Protein AF-A0A662FFG7-F1 (afdb_monomer)

Sequence (230 aa):
KEIKTPIPSPFALNIALQGHIDILKIEDKYAFLQRMHQQILAKIAGEEVKQIRIKDFLERAKKERNEFKERLKTEAWSLKVPRFVKIELLRLINGERKEINPKFVERAYERKRDIERDWPEELKKFLFNVLDDIKTSEFSYEKIWQEEETKKEQEKEEQKLQIIEEFNDAARKTKLNPQIRYDIYNLIDGDKQARPETLNWMKELLKGTVPKIWKDNIVKFLQKKIKEIE

Structure (mmCIF, N/CA/C/O backbone):
data_AF-A0A662FFG7-F1
#
_entry.id   AF-A0A662FFG7-F1
#
loop_
_atom_site.group_PDB
_atom_site.id
_atom_site.type_symbol
_atom_site.label_atom_id
_atom_site.label_alt_id
_atom_site.label_comp_id
_atom_site.label_asym_id
_atom_site.label_entity_id
_atom_site.label_seq_id
_atom_site.pdbx_PDB_ins_code
_atom_site.Cartn_x
_atom_site.Cartn_y
_atom_site.Cartn_z
_atom_site.occupancy
_atom_site.B_iso_or_equiv
_atom_site.auth_seq_id
_atom_site.auth_comp_id
_atom_site.auth_asym_id
_atom_site.auth_atom_id
_atom_site.pdbx_PDB_model_num
ATOM 1 N N . LYS A 1 1 ? 48.780 -4.585 2.959 1.00 42.06 1 LYS A N 1
ATOM 2 C CA . LYS A 1 1 ? 49.193 -4.444 1.540 1.00 42.06 1 LYS A CA 1
ATOM 3 C C . LYS A 1 1 ? 47.940 -4.177 0.717 1.00 42.06 1 LYS A C 1
ATOM 5 O O . LYS A 1 1 ? 47.117 -5.074 0.621 1.00 42.06 1 LYS A O 1
ATOM 10 N N . GLU A 1 2 ? 47.765 -2.970 0.183 1.00 45.28 2 GLU A N 1
ATOM 11 C CA . GLU A 1 2 ? 46.704 -2.697 -0.795 1.00 45.28 2 GLU A CA 1
ATOM 12 C C . GLU A 1 2 ? 47.146 -3.187 -2.174 1.00 45.28 2 GLU A C 1
ATOM 14 O O . GLU A 1 2 ? 48.207 -2.799 -2.664 1.00 45.28 2 GLU A O 1
ATOM 19 N N . ILE A 1 3 ? 46.347 -4.053 -2.794 1.00 56.94 3 ILE A N 1
ATOM 20 C CA . ILE A 1 3 ? 46.592 -4.536 -4.154 1.00 56.94 3 ILE A CA 1
ATOM 21 C C . ILE A 1 3 ? 45.772 -3.655 -5.095 1.00 56.94 3 ILE A C 1
ATOM 23 O O . ILE A 1 3 ? 44.558 -3.813 -5.213 1.00 56.94 3 ILE A O 1
ATOM 27 N N . LYS A 1 4 ? 46.431 -2.704 -5.760 1.00 51.88 4 LYS A N 1
ATOM 28 C CA . LYS A 1 4 ? 45.794 -1.868 -6.783 1.00 51.88 4 LYS A CA 1
ATOM 29 C C . LYS A 1 4 ? 45.654 -2.684 -8.061 1.00 51.88 4 LYS A C 1
ATOM 31 O O . LYS A 1 4 ? 46.636 -2.942 -8.751 1.00 51.88 4 LYS A O 1
ATOM 36 N N . THR A 1 5 ? 44.433 -3.114 -8.359 1.00 57.47 5 THR A N 1
ATOM 37 C CA . THR A 1 5 ? 44.116 -3.812 -9.606 1.00 57.47 5 THR A CA 1
ATOM 38 C C . THR A 1 5 ? 43.501 -2.830 -10.608 1.00 57.47 5 THR A C 1
ATOM 40 O O . THR A 1 5 ? 42.663 -2.012 -10.235 1.00 57.47 5 THR A O 1
ATOM 43 N N . PRO A 1 6 ? 43.891 -2.884 -11.894 1.00 57.53 6 PRO A N 1
ATOM 44 C CA . PRO A 1 6 ? 43.344 -2.002 -12.928 1.00 57.53 6 PRO A CA 1
ATOM 45 C C . PRO A 1 6 ? 41.923 -2.392 -13.371 1.00 57.53 6 PRO A C 1
ATOM 47 O O . PRO A 1 6 ? 41.353 -1.722 -14.226 1.00 57.53 6 PRO A O 1
ATOM 50 N N . ILE A 1 7 ? 41.364 -3.488 -12.845 1.00 60.66 7 ILE A N 1
ATOM 51 C CA . ILE A 1 7 ? 40.012 -3.961 -13.161 1.00 60.66 7 ILE A CA 1
ATOM 52 C C . ILE A 1 7 ? 39.242 -4.104 -11.849 1.00 60.66 7 ILE A C 1
ATOM 54 O O . ILE A 1 7 ? 39.752 -4.759 -10.939 1.00 60.66 7 ILE A O 1
ATOM 58 N N . PRO A 1 8 ? 38.040 -3.514 -11.740 1.00 64.12 8 PRO A N 1
ATOM 59 C CA . PRO A 1 8 ? 37.230 -3.632 -10.538 1.00 64.12 8 PRO A CA 1
ATOM 60 C C . PRO A 1 8 ? 36.828 -5.091 -10.306 1.00 64.12 8 PRO A C 1
ATOM 62 O O . PRO A 1 8 ? 36.508 -5.821 -11.246 1.00 64.12 8 PRO A O 1
ATOM 65 N N . SER A 1 9 ? 36.821 -5.516 -9.042 1.00 62.50 9 SER A N 1
ATOM 66 C CA . SER A 1 9 ? 36.290 -6.829 -8.674 1.00 62.50 9 SER A CA 1
ATOM 67 C C . SER A 1 9 ? 34.797 -6.920 -9.027 1.00 62.50 9 SER A C 1
ATOM 69 O O . SER A 1 9 ? 34.120 -5.890 -9.045 1.00 62.50 9 SER A O 1
ATOM 71 N N . PRO A 1 10 ? 34.236 -8.124 -9.256 1.00 59.53 10 PRO A N 1
ATOM 72 C CA . PRO A 1 10 ? 32.800 -8.291 -9.505 1.00 59.53 10 PRO A CA 1
ATOM 73 C C . PRO A 1 10 ? 31.918 -7.638 -8.429 1.00 59.53 10 PRO A C 1
ATOM 75 O O . PRO A 1 10 ? 30.868 -7.076 -8.731 1.00 59.53 10 PRO A O 1
ATOM 78 N N . PHE A 1 11 ? 32.388 -7.642 -7.178 1.00 56.44 11 PHE A N 1
ATOM 79 C CA . PHE A 1 11 ? 31.748 -6.949 -6.064 1.00 56.44 11 PHE A CA 1
ATOM 80 C C . PHE A 1 11 ? 31.819 -5.419 -6.207 1.00 56.44 11 PHE A C 1
ATOM 82 O O . PHE A 1 11 ? 30.785 -4.756 -6.172 1.00 56.44 11 PHE A O 1
ATOM 89 N N . ALA A 1 12 ? 33.007 -4.850 -6.445 1.00 64.81 12 ALA A N 1
ATOM 90 C CA . ALA A 1 12 ? 33.170 -3.408 -6.660 1.00 64.81 12 ALA A CA 1
ATOM 91 C C . ALA A 1 12 ? 32.404 -2.916 -7.902 1.00 64.81 12 ALA A C 1
ATOM 93 O O . ALA A 1 12 ? 31.889 -1.801 -7.915 1.00 64.81 12 ALA A O 1
ATOM 94 N N . LEU A 1 13 ? 32.283 -3.768 -8.924 1.00 63.44 13 LEU A N 1
ATOM 95 C CA . LEU A 1 13 ? 31.492 -3.521 -10.123 1.00 63.44 13 LEU A CA 1
ATOM 96 C C . LEU A 1 13 ? 29.998 -3.459 -9.807 1.00 63.44 13 LEU A C 1
ATOM 98 O O . LEU A 1 13 ? 29.334 -2.535 -10.259 1.00 63.44 13 LEU A O 1
ATOM 102 N N . ASN A 1 14 ? 29.473 -4.401 -9.019 1.00 61.31 14 ASN A N 1
ATOM 103 C CA . ASN A 1 14 ? 28.068 -4.393 -8.618 1.00 61.31 14 ASN A CA 1
ATOM 104 C C . ASN A 1 14 ? 27.713 -3.125 -7.821 1.00 61.31 14 ASN A C 1
ATOM 106 O O . ASN A 1 14 ? 26.669 -2.530 -8.062 1.00 61.31 14 ASN A O 1
ATOM 110 N N . ILE A 1 15 ? 28.616 -2.664 -6.949 1.00 63.22 15 ILE A N 1
ATOM 111 C CA . ILE A 1 15 ? 28.455 -1.423 -6.174 1.00 63.22 15 ILE A CA 1
ATOM 112 C C . ILE A 1 15 ? 28.534 -0.175 -7.072 1.00 63.22 15 ILE A C 1
ATOM 114 O O . ILE A 1 15 ? 27.676 0.703 -6.997 1.00 63.22 15 ILE A O 1
ATOM 118 N N . ALA A 1 16 ? 29.529 -0.096 -7.964 1.00 58.22 16 ALA A N 1
ATOM 119 C CA . ALA A 1 16 ? 29.665 1.020 -8.904 1.00 58.22 16 ALA A CA 1
ATOM 120 C C . ALA A 1 16 ? 28.469 1.105 -9.861 1.00 58.22 16 ALA A C 1
ATOM 122 O O . ALA A 1 16 ? 27.989 2.199 -10.164 1.00 58.22 16 ALA A O 1
ATOM 123 N N . LEU A 1 17 ? 27.970 -0.055 -10.294 1.00 54.19 17 LEU A N 1
ATOM 124 C CA . LEU A 1 17 ? 26.745 -0.168 -11.056 1.00 54.19 17 LEU A CA 1
ATOM 125 C C . LEU A 1 17 ? 25.557 0.293 -10.216 1.00 54.19 17 LEU A C 1
ATOM 127 O O . LEU A 1 17 ? 24.860 1.175 -10.682 1.00 54.19 17 LEU A O 1
ATOM 131 N N . GLN A 1 18 ? 25.351 -0.192 -8.988 1.00 51.91 18 GLN A N 1
ATOM 132 C CA . GLN A 1 18 ? 24.233 0.240 -8.133 1.00 51.91 18 GLN A CA 1
ATOM 133 C C . GLN A 1 18 ? 24.156 1.768 -7.977 1.00 51.91 18 GLN A C 1
ATOM 135 O O . GLN A 1 18 ? 23.063 2.313 -8.049 1.00 51.91 18 GLN A O 1
ATOM 140 N N . GLY A 1 19 ? 25.294 2.467 -7.877 1.00 50.47 19 GLY A N 1
ATOM 141 C CA . GLY A 1 19 ? 25.333 3.937 -7.823 1.00 50.47 19 GLY A CA 1
ATOM 142 C C . GLY A 1 19 ? 25.066 4.666 -9.153 1.00 50.47 19 GLY A C 1
ATOM 143 O O . GLY A 1 19 ? 24.741 5.847 -9.144 1.00 50.47 19 GLY A O 1
ATOM 144 N N . HIS A 1 20 ? 25.195 3.988 -10.297 1.00 49.03 20 HIS A N 1
ATOM 145 C CA . HIS A 1 20 ? 24.932 4.540 -11.638 1.00 49.03 20 HIS A CA 1
ATOM 146 C C . HIS A 1 20 ? 23.668 3.939 -12.302 1.00 49.03 20 HIS A C 1
ATOM 148 O O . HIS A 1 20 ? 23.311 4.331 -13.416 1.00 49.03 20 HIS A O 1
ATOM 154 N N . ILE A 1 21 ? 23.008 2.974 -11.642 1.00 43.50 21 ILE A N 1
ATOM 155 C CA . ILE A 1 21 ? 21.962 2.083 -12.182 1.00 43.50 21 ILE A CA 1
ATOM 156 C C . ILE A 1 21 ? 20.575 2.722 -12.227 1.00 43.50 21 ILE A C 1
ATOM 158 O O . ILE A 1 21 ? 19.768 2.263 -13.030 1.00 43.50 21 ILE A O 1
ATOM 162 N N . ASP A 1 22 ? 20.310 3.815 -11.506 1.00 46.59 22 ASP A N 1
ATOM 163 C CA . ASP A 1 22 ? 19.021 4.539 -11.577 1.00 46.59 22 ASP A CA 1
ATOM 164 C C . ASP A 1 22 ? 18.671 5.046 -12.998 1.00 46.59 22 ASP A C 1
ATOM 166 O O . ASP A 1 22 ? 17.593 5.578 -13.257 1.00 46.59 22 ASP A O 1
ATOM 170 N N . ILE A 1 23 ? 19.598 4.901 -13.950 1.00 47.03 23 ILE A N 1
ATOM 171 C CA . ILE A 1 23 ? 19.566 5.484 -15.291 1.00 47.03 23 ILE A CA 1
ATOM 172 C C . ILE A 1 23 ? 19.501 4.407 -16.404 1.00 47.03 23 ILE A C 1
ATOM 174 O O . ILE A 1 23 ? 19.204 4.769 -17.548 1.00 47.03 23 ILE A O 1
ATOM 178 N N . LEU A 1 24 ? 19.738 3.116 -16.107 1.00 44.47 24 LEU A N 1
ATOM 179 C CA . LEU A 1 24 ? 19.858 2.019 -17.093 1.00 44.47 24 LEU A CA 1
ATOM 180 C C . LEU A 1 24 ? 18.687 1.019 -17.030 1.00 44.47 24 LEU A C 1
ATOM 182 O O . LEU A 1 24 ? 18.168 0.732 -15.955 1.00 44.47 24 LEU A O 1
ATOM 186 N N . LYS A 1 25 ? 18.293 0.444 -18.179 1.00 56.81 25 LYS A N 1
ATOM 187 C CA . LYS A 1 25 ? 17.319 -0.662 -18.218 1.00 56.81 25 LYS A CA 1
ATOM 188 C C . LYS A 1 25 ? 17.937 -1.938 -17.630 1.00 56.81 25 LYS A C 1
ATOM 190 O O . LYS A 1 25 ? 19.142 -2.172 -17.736 1.00 56.81 25 LYS A O 1
ATOM 195 N N . ILE A 1 26 ? 17.097 -2.789 -17.039 1.00 55.19 26 ILE A N 1
ATOM 196 C CA . ILE A 1 26 ? 17.509 -4.060 -16.417 1.00 55.19 26 ILE A CA 1
ATOM 197 C C . ILE A 1 26 ? 18.205 -4.984 -17.436 1.00 55.19 26 ILE A C 1
ATOM 199 O O . ILE A 1 26 ? 19.192 -5.635 -17.106 1.00 55.19 26 ILE A O 1
ATOM 203 N N . GLU A 1 27 ? 17.753 -4.992 -18.688 1.00 48.62 27 GLU A N 1
ATOM 204 C CA . GLU A 1 27 ? 18.327 -5.794 -19.781 1.00 48.62 27 GLU A CA 1
ATOM 205 C C . GLU A 1 27 ? 19.769 -5.368 -20.117 1.00 48.62 27 GLU A C 1
ATOM 207 O O . GLU A 1 27 ? 20.674 -6.204 -20.191 1.00 48.62 27 GLU A O 1
ATOM 212 N N . ASP A 1 28 ? 20.014 -4.057 -20.201 1.00 57.12 28 ASP A N 1
ATOM 213 C CA . ASP A 1 28 ? 21.340 -3.488 -20.474 1.00 57.12 28 ASP A CA 1
ATOM 214 C C . ASP A 1 28 ? 22.328 -3.767 -19.331 1.00 57.12 28 ASP A C 1
ATOM 216 O O . ASP A 1 28 ? 23.527 -3.953 -19.560 1.00 57.12 28 ASP A O 1
ATOM 220 N N . LYS A 1 29 ? 21.824 -3.865 -18.093 1.00 59.44 29 LYS A N 1
ATOM 221 C CA . LYS A 1 29 ? 22.606 -4.250 -16.908 1.00 59.44 29 LYS A CA 1
ATOM 222 C C . LYS A 1 29 ? 23.122 -5.686 -17.020 1.00 59.44 29 LYS A C 1
ATOM 224 O O . LYS A 1 29 ? 24.304 -5.923 -16.764 1.00 59.44 29 LYS A O 1
ATOM 229 N N . TYR A 1 30 ? 22.269 -6.636 -17.402 1.00 61.22 30 TYR A N 1
ATOM 230 C CA . TYR A 1 30 ? 22.682 -8.033 -17.572 1.00 61.22 30 TYR A CA 1
ATOM 231 C C . TYR A 1 30 ? 23.668 -8.191 -18.732 1.00 61.22 30 TYR A C 1
ATOM 233 O O . TYR A 1 30 ? 24.700 -8.843 -18.567 1.00 61.22 30 TYR A O 1
ATOM 241 N N . ALA A 1 31 ? 23.417 -7.523 -19.862 1.00 63.72 31 ALA A N 1
ATOM 242 C CA . ALA A 1 31 ? 24.316 -7.552 -21.014 1.00 63.72 31 ALA A CA 1
ATOM 243 C C . ALA A 1 31 ? 25.699 -6.953 -20.690 1.00 63.72 31 ALA A C 1
ATOM 245 O O . ALA A 1 31 ? 26.729 -7.480 -21.118 1.00 63.72 31 ALA A O 1
ATOM 246 N N . PHE A 1 32 ? 25.745 -5.879 -19.897 1.00 64.25 32 PHE A N 1
ATOM 247 C CA . PHE A 1 32 ? 26.995 -5.272 -19.440 1.00 64.25 32 PHE A CA 1
ATOM 248 C C . PHE A 1 32 ? 27.774 -6.182 -18.485 1.00 64.25 32 PHE A C 1
ATOM 250 O O . PHE A 1 32 ? 28.972 -6.398 -18.678 1.00 64.25 32 PHE A O 1
ATOM 257 N N . LEU A 1 33 ? 27.096 -6.753 -17.484 1.00 66.19 33 LEU A N 1
ATOM 258 C CA . LEU A 1 33 ? 27.700 -7.694 -16.539 1.00 66.19 33 LEU A CA 1
ATOM 259 C C . LEU A 1 33 ? 28.269 -8.920 -17.257 1.00 66.19 33 LEU A C 1
ATOM 261 O O . LEU A 1 33 ? 29.390 -9.327 -16.964 1.00 66.19 33 LEU A O 1
ATOM 265 N N . GLN A 1 34 ? 27.542 -9.464 -18.233 1.00 67.25 34 GLN A N 1
ATOM 266 C CA . GLN A 1 34 ? 27.982 -10.616 -19.014 1.00 67.25 34 GLN A CA 1
ATOM 267 C C . GLN A 1 34 ? 29.228 -10.300 -19.853 1.00 67.25 34 GLN A C 1
ATOM 269 O O . GLN A 1 34 ? 30.190 -11.067 -19.827 1.00 67.25 34 GLN A O 1
ATOM 274 N N . ARG A 1 35 ? 29.263 -9.146 -20.536 1.00 67.69 35 ARG A N 1
ATOM 275 C CA . ARG A 1 35 ? 30.430 -8.710 -21.327 1.00 67.69 35 ARG A CA 1
ATOM 276 C C . ARG A 1 35 ? 31.656 -8.450 -20.450 1.00 67.69 35 ARG A C 1
ATOM 278 O O . ARG A 1 35 ? 32.753 -8.875 -20.794 1.00 67.69 35 ARG A O 1
ATOM 285 N N . MET A 1 36 ? 31.483 -7.806 -19.296 1.00 65.88 36 MET A N 1
ATOM 286 C CA . MET A 1 36 ? 32.577 -7.574 -18.343 1.00 65.88 36 MET A CA 1
ATOM 287 C C . MET A 1 36 ? 33.065 -8.876 -17.696 1.00 65.88 36 MET A C 1
ATOM 289 O O . MET A 1 36 ? 34.265 -9.055 -17.502 1.00 65.88 36 MET A O 1
ATOM 293 N N . HIS A 1 37 ? 32.162 -9.813 -17.402 1.00 68.69 37 HIS A N 1
ATOM 294 C CA . HIS A 1 37 ? 32.523 -11.133 -16.889 1.00 68.69 37 HIS A CA 1
ATOM 295 C C . HIS A 1 37 ? 33.346 -11.929 -17.908 1.00 68.69 37 HIS A C 1
ATOM 297 O O . HIS A 1 37 ? 34.388 -12.478 -17.555 1.00 68.69 37 HIS A O 1
ATOM 303 N N . GLN A 1 38 ? 32.948 -11.909 -19.183 1.00 70.56 38 GLN A N 1
ATOM 304 C CA . GLN A 1 38 ? 33.722 -12.506 -20.275 1.00 70.56 38 GLN A CA 1
ATOM 305 C C . GLN A 1 38 ? 35.130 -11.902 -20.382 1.00 70.56 38 GLN A C 1
ATOM 307 O O . GLN A 1 38 ? 36.092 -12.630 -20.600 1.00 70.56 38 GLN A O 1
ATOM 312 N N . GLN A 1 39 ? 35.280 -10.597 -20.148 1.00 68.62 39 GLN A N 1
ATOM 313 C CA . GLN A 1 39 ? 36.591 -9.943 -20.114 1.00 68.62 39 GLN A CA 1
ATOM 314 C C . GLN A 1 39 ? 37.452 -10.346 -18.914 1.00 68.62 39 GLN A C 1
ATOM 316 O O . GLN A 1 39 ? 38.666 -10.484 -19.047 1.00 68.62 39 GLN A O 1
ATOM 321 N N . ILE A 1 40 ? 36.846 -10.547 -17.743 1.00 66.69 40 ILE A N 1
ATOM 322 C CA . ILE A 1 40 ? 37.561 -11.053 -16.566 1.00 66.69 40 ILE A CA 1
ATOM 323 C C . ILE A 1 40 ? 38.056 -12.478 -16.834 1.00 66.69 40 ILE A C 1
ATOM 325 O O . ILE A 1 40 ? 39.216 -12.768 -16.554 1.00 66.69 40 ILE A O 1
ATOM 329 N N . LEU A 1 41 ? 37.220 -13.334 -17.431 1.00 70.62 41 LEU A N 1
ATOM 330 C CA . LEU A 1 41 ? 37.607 -14.691 -17.825 1.00 70.62 41 LEU A CA 1
ATOM 331 C C . LEU A 1 41 ? 38.731 -14.688 -18.870 1.00 70.62 41 LEU A C 1
ATOM 333 O O . LEU A 1 41 ? 39.725 -15.379 -18.674 1.00 70.62 41 LEU A O 1
ATOM 337 N N . ALA A 1 42 ? 38.630 -13.858 -19.913 1.00 73.38 42 ALA A N 1
ATOM 338 C CA . ALA A 1 42 ? 39.670 -13.715 -20.937 1.00 73.38 42 ALA A CA 1
ATOM 339 C C . ALA A 1 42 ? 41.007 -13.227 -20.348 1.00 73.38 42 ALA A C 1
ATOM 341 O O . ALA A 1 42 ? 42.077 -13.708 -20.715 1.00 73.38 42 ALA A O 1
ATOM 342 N N . LYS A 1 43 ? 40.960 -12.326 -19.359 1.00 65.25 43 LYS A N 1
ATOM 343 C CA . LYS A 1 43 ? 42.162 -11.864 -18.656 1.00 65.25 43 LYS A CA 1
ATOM 344 C C . LYS A 1 43 ? 42.772 -12.933 -17.751 1.00 65.25 43 LYS A C 1
ATOM 346 O O . LYS A 1 43 ? 43.992 -13.014 -17.661 1.00 65.25 43 LYS A O 1
ATOM 351 N N . ILE A 1 44 ? 41.943 -13.731 -17.074 1.00 69.56 44 ILE A N 1
ATOM 352 C CA . ILE A 1 44 ? 42.409 -14.891 -16.296 1.00 69.56 44 ILE A CA 1
ATOM 353 C C . ILE A 1 44 ? 43.045 -15.929 -17.236 1.00 69.56 44 ILE A C 1
ATOM 355 O O . ILE A 1 44 ? 44.036 -16.549 -16.864 1.00 69.56 44 ILE A O 1
ATOM 359 N N . ALA A 1 45 ? 42.527 -16.059 -18.462 1.00 74.50 45 ALA A N 1
ATOM 360 C CA . ALA A 1 45 ? 43.058 -16.926 -19.512 1.00 74.50 45 ALA A CA 1
ATOM 361 C C . ALA A 1 45 ? 44.331 -16.389 -20.207 1.00 74.50 45 ALA A C 1
ATOM 363 O O . ALA A 1 45 ? 44.940 -17.115 -20.986 1.00 74.50 45 ALA A O 1
ATOM 364 N N . GLY A 1 46 ? 44.767 -15.156 -19.910 1.00 65.75 46 GLY A N 1
ATOM 365 C CA . GLY A 1 46 ? 46.006 -14.573 -20.441 1.00 65.75 46 GLY A CA 1
ATOM 366 C C . GLY A 1 46 ? 45.882 -13.881 -21.804 1.00 65.75 46 GLY A C 1
ATOM 367 O O . GLY A 1 46 ? 46.903 -13.562 -22.409 1.00 65.75 46 GLY A O 1
ATOM 368 N N . GLU A 1 47 ? 44.666 -13.621 -22.288 1.00 70.06 47 GLU A N 1
ATOM 369 C CA . GLU A 1 47 ? 44.428 -12.928 -23.560 1.00 70.06 47 GLU A CA 1
ATOM 370 C C . GLU A 1 47 ? 44.518 -11.394 -23.413 1.00 70.06 47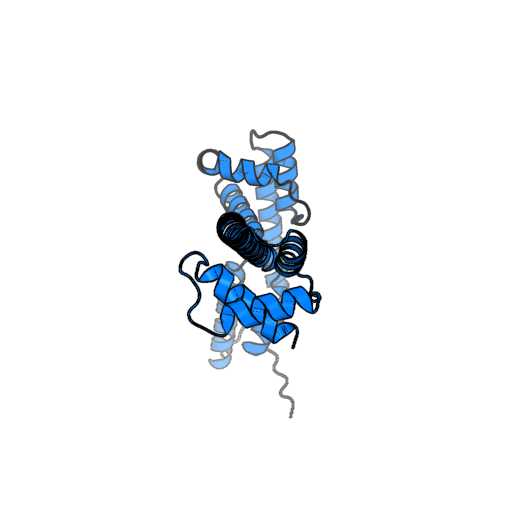 GLU A C 1
ATOM 372 O O . GLU A 1 47 ? 44.177 -10.823 -22.369 1.00 70.06 47 GLU A O 1
ATOM 377 N N . GLU A 1 48 ? 44.951 -10.690 -24.470 1.00 53.06 48 GLU A N 1
ATOM 378 C CA . GLU A 1 48 ? 44.969 -9.221 -24.497 1.00 53.06 48 GLU A CA 1
ATOM 379 C C . GLU A 1 48 ? 43.546 -8.651 -24.570 1.00 53.06 48 GLU A C 1
ATOM 381 O O . GLU A 1 48 ? 42.933 -8.490 -25.627 1.00 53.06 48 GLU A O 1
ATOM 386 N N . VAL A 1 49 ? 43.008 -8.306 -23.405 1.00 57.44 49 VAL A N 1
ATOM 387 C CA . VAL A 1 49 ? 41.683 -7.702 -23.297 1.00 57.44 49 VAL A CA 1
ATOM 388 C C . VAL A 1 49 ? 41.754 -6.212 -23.636 1.00 57.44 49 VAL A C 1
ATOM 390 O O . VAL A 1 49 ? 42.327 -5.415 -22.889 1.00 57.44 49 VAL A O 1
ATOM 393 N N . LYS A 1 50 ? 41.093 -5.798 -24.726 1.00 59.12 50 LYS A N 1
ATOM 394 C CA . LYS A 1 50 ? 40.805 -4.378 -24.982 1.00 59.12 50 LYS A CA 1
ATOM 395 C C . LYS A 1 50 ? 39.958 -3.833 -23.829 1.00 59.12 50 LYS A C 1
ATOM 397 O O . LYS A 1 50 ? 38.807 -4.239 -23.663 1.00 59.12 50 LYS A O 1
ATOM 402 N N . GLN A 1 51 ? 40.521 -2.915 -23.038 1.00 56.00 51 GLN A N 1
ATOM 403 C CA . GLN A 1 51 ? 39.788 -2.226 -21.973 1.00 56.00 51 GLN A CA 1
ATOM 404 C C . GLN A 1 51 ? 38.557 -1.539 -22.568 1.00 56.00 51 GLN A C 1
ATOM 406 O O . GLN A 1 51 ? 38.682 -0.542 -23.281 1.00 56.00 51 GLN A O 1
ATOM 411 N N . ILE A 1 52 ? 37.362 -2.045 -22.258 1.00 57.91 52 ILE A N 1
ATOM 412 C CA . ILE A 1 52 ? 36.144 -1.281 -22.507 1.00 57.91 52 ILE A CA 1
ATOM 413 C C . ILE A 1 52 ? 36.155 -0.142 -21.497 1.00 57.91 52 ILE A C 1
ATOM 415 O O . ILE A 1 52 ? 36.050 -0.354 -20.287 1.00 57.91 52 ILE A O 1
ATOM 419 N N . ARG A 1 53 ? 36.308 1.089 -21.986 1.00 59.19 53 ARG A N 1
ATOM 420 C CA . ARG A 1 53 ? 36.127 2.262 -21.141 1.00 59.19 53 ARG A CA 1
ATOM 421 C C . ARG A 1 53 ? 34.653 2.311 -20.769 1.00 59.19 53 ARG A C 1
ATOM 423 O O . ARG A 1 53 ? 33.790 2.431 -21.633 1.00 59.19 53 ARG A O 1
ATOM 430 N N . ILE A 1 54 ? 34.373 2.251 -19.470 1.00 56.94 54 ILE A N 1
ATOM 431 C CA . ILE A 1 54 ? 33.020 2.377 -18.906 1.00 56.94 54 ILE A CA 1
ATOM 432 C C . ILE A 1 54 ? 32.310 3.622 -19.475 1.00 56.94 54 ILE A C 1
ATOM 434 O O . ILE A 1 54 ? 31.112 3.588 -19.734 1.00 56.94 54 ILE A O 1
ATOM 438 N N . LYS A 1 55 ? 33.068 4.692 -19.758 1.00 58.50 55 LYS A N 1
ATOM 439 C CA . LYS A 1 55 ? 32.580 5.916 -20.410 1.00 58.50 55 LYS A CA 1
ATOM 440 C C . LYS A 1 55 ? 31.949 5.666 -21.784 1.00 58.50 55 LYS A C 1
ATOM 442 O O . LYS A 1 55 ? 30.828 6.108 -22.000 1.00 58.50 55 LYS A O 1
ATOM 447 N N . ASP A 1 56 ? 32.603 4.911 -22.662 1.00 64.81 56 ASP A N 1
ATOM 448 C CA . ASP A 1 56 ? 32.134 4.686 -24.037 1.00 64.81 56 ASP A CA 1
ATOM 449 C C . ASP A 1 56 ? 30.845 3.845 -24.057 1.00 64.81 56 ASP A C 1
ATOM 451 O O . ASP A 1 56 ? 29.957 4.054 -24.884 1.00 64.81 56 ASP A O 1
ATOM 455 N N . PHE A 1 57 ? 30.708 2.907 -23.112 1.00 60.41 57 PHE A N 1
ATOM 456 C CA . PHE A 1 57 ? 29.478 2.131 -22.931 1.00 60.41 57 PHE A CA 1
ATOM 457 C C . PHE A 1 57 ? 28.331 3.006 -22.411 1.00 60.41 57 PHE A C 1
ATOM 459 O O . PHE A 1 57 ? 27.220 2.947 -22.936 1.00 60.41 57 PHE A O 1
ATOM 466 N N . LEU A 1 58 ? 28.608 3.860 -21.421 1.00 58.75 58 LEU A N 1
ATOM 467 C CA . LEU A 1 58 ? 27.625 4.802 -20.889 1.00 58.75 58 LEU A CA 1
ATOM 468 C C . LEU A 1 58 ? 27.187 5.830 -21.938 1.00 58.75 58 LEU A C 1
ATOM 470 O O . LEU A 1 58 ? 26.021 6.212 -21.952 1.00 58.75 58 LEU A O 1
ATOM 474 N N . GLU A 1 59 ? 28.082 6.274 -22.818 1.00 66.25 59 GLU A N 1
ATOM 475 C CA . GLU A 1 59 ? 27.743 7.177 -23.921 1.00 66.25 59 GLU A CA 1
ATOM 476 C C . GLU A 1 59 ? 26.843 6.508 -24.961 1.00 66.25 59 GLU A C 1
ATOM 478 O O . GLU A 1 59 ? 25.845 7.105 -25.365 1.00 66.25 59 GLU A O 1
ATOM 483 N N . ARG A 1 60 ? 27.128 5.255 -25.337 1.00 64.00 60 ARG A N 1
ATOM 484 C CA . ARG A 1 60 ? 26.256 4.479 -26.234 1.00 64.00 60 ARG A CA 1
ATOM 485 C C . ARG A 1 60 ? 24.878 4.246 -25.620 1.00 64.00 60 ARG A C 1
ATOM 487 O O . ARG A 1 60 ? 23.885 4.588 -26.249 1.00 64.00 60 ARG A O 1
ATOM 494 N N . ALA A 1 61 ? 24.818 3.799 -24.366 1.00 59.88 61 ALA A N 1
ATOM 495 C CA . ALA A 1 61 ? 23.556 3.586 -23.656 1.00 59.88 61 ALA A CA 1
ATOM 496 C C . ALA A 1 61 ? 22.752 4.891 -23.484 1.00 59.88 61 ALA A C 1
ATOM 498 O O . ALA A 1 61 ? 21.531 4.909 -23.639 1.00 59.88 61 ALA A O 1
ATOM 499 N N . LYS A 1 62 ? 23.423 6.022 -23.214 1.00 62.66 62 LYS A N 1
ATOM 500 C CA . LYS A 1 62 ? 22.782 7.348 -23.179 1.00 62.66 62 LYS A CA 1
ATOM 501 C C . LYS A 1 62 ? 22.226 7.747 -24.545 1.00 62.66 62 LYS A C 1
ATOM 503 O O . LYS A 1 62 ? 21.114 8.268 -24.605 1.00 62.66 62 LYS A O 1
ATOM 508 N N . LYS A 1 63 ? 22.978 7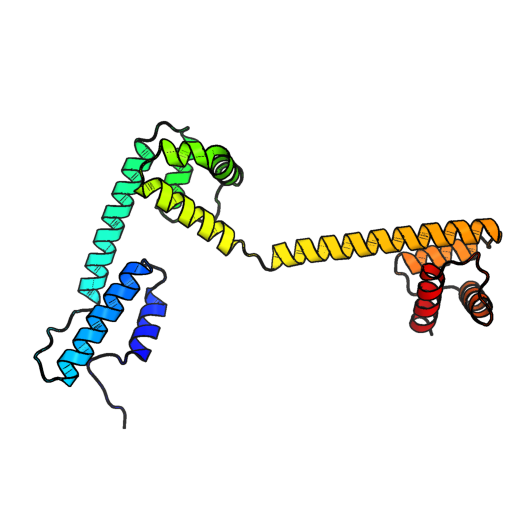.514 -25.624 1.00 68.88 63 LYS A N 1
ATOM 509 C CA . LYS A 1 63 ? 22.560 7.834 -26.993 1.00 68.88 63 LYS A CA 1
ATOM 510 C C . LYS A 1 63 ? 21.351 6.997 -27.412 1.00 68.88 63 LYS A C 1
ATOM 512 O O . LYS A 1 63 ? 20.343 7.569 -27.809 1.00 68.88 63 LYS A O 1
ATOM 517 N N . GLU A 1 64 ? 21.409 5.684 -27.214 1.00 63.34 64 GLU A N 1
ATOM 518 C CA . GLU A 1 64 ? 20.310 4.753 -27.501 1.00 63.34 64 GLU A CA 1
ATOM 519 C C . GLU A 1 64 ? 19.054 5.089 -26.683 1.00 63.34 64 GLU A C 1
ATOM 521 O O . GLU A 1 64 ? 17.940 5.078 -27.207 1.00 63.34 64 GLU A O 1
ATOM 526 N N . ARG A 1 65 ? 19.212 5.484 -25.411 1.00 62.22 65 ARG A N 1
ATOM 527 C CA . ARG A 1 65 ? 18.097 5.960 -24.578 1.00 62.22 65 ARG A CA 1
ATOM 528 C C . ARG A 1 65 ? 17.504 7.271 -25.089 1.00 62.22 65 ARG A C 1
ATOM 530 O O . ARG A 1 65 ? 16.286 7.426 -25.050 1.00 62.22 65 ARG A O 1
ATOM 537 N N . ASN A 1 66 ? 18.332 8.220 -25.522 1.00 65.56 66 ASN A N 1
ATOM 538 C CA . ASN A 1 66 ? 17.851 9.481 -26.082 1.00 65.56 66 ASN A CA 1
ATOM 539 C C . ASN A 1 66 ? 17.095 9.237 -27.392 1.00 65.56 66 ASN A C 1
ATOM 541 O O . ASN A 1 66 ? 15.984 9.728 -27.539 1.00 65.56 66 ASN A O 1
ATOM 545 N N . GLU A 1 67 ? 17.631 8.406 -28.285 1.00 72.38 67 GLU A N 1
ATOM 546 C CA . GLU A 1 67 ? 16.955 7.998 -29.521 1.00 72.38 67 GLU A CA 1
ATOM 547 C C . GLU A 1 67 ? 15.621 7.295 -29.229 1.00 72.38 67 GLU A C 1
ATOM 549 O O . GLU A 1 67 ? 14.605 7.616 -29.841 1.00 72.38 67 GLU A O 1
ATOM 554 N N . PHE A 1 68 ? 15.586 6.398 -28.239 1.00 68.62 68 PHE A N 1
ATOM 555 C CA . PHE A 1 68 ? 14.357 5.739 -27.792 1.00 68.62 68 PHE A CA 1
ATOM 556 C C . PHE A 1 68 ? 13.332 6.731 -27.221 1.00 68.62 68 PHE A C 1
ATOM 558 O O . PHE A 1 68 ? 12.150 6.653 -27.548 1.00 68.62 68 PHE A O 1
ATOM 565 N N . LYS A 1 69 ? 13.769 7.704 -26.411 1.00 68.44 69 LYS A N 1
ATOM 566 C CA . LYS A 1 69 ? 12.892 8.771 -25.907 1.00 68.44 69 LYS A CA 1
ATOM 567 C C . LYS A 1 69 ? 12.308 9.611 -27.040 1.00 68.44 69 LYS A C 1
ATOM 569 O O . LYS A 1 69 ? 11.121 9.916 -27.003 1.00 68.44 69 LYS A O 1
ATOM 574 N N . GLU A 1 70 ? 13.112 9.977 -28.034 1.00 74.12 70 GLU A N 1
ATOM 575 C CA . GLU A 1 70 ? 12.640 10.757 -29.182 1.00 74.12 70 GLU A CA 1
ATOM 576 C C . GLU A 1 70 ? 11.645 9.963 -30.049 1.00 74.12 70 GLU A C 1
ATOM 578 O O . GLU A 1 70 ? 10.624 10.517 -30.470 1.00 74.12 70 GLU A O 1
ATOM 583 N N . ARG A 1 71 ? 11.857 8.649 -30.234 1.00 74.94 71 ARG A N 1
ATOM 584 C CA . ARG A 1 71 ? 10.859 7.760 -30.860 1.00 74.94 71 ARG A CA 1
ATOM 585 C C . ARG A 1 71 ? 9.534 7.767 -30.098 1.00 74.94 71 ARG A C 1
ATOM 587 O O . ARG A 1 71 ? 8.499 8.060 -30.691 1.00 74.94 71 ARG A O 1
ATOM 594 N N . LEU A 1 72 ? 9.571 7.564 -28.779 1.00 74.62 72 LEU A N 1
ATOM 595 C CA . LEU A 1 72 ? 8.368 7.574 -27.940 1.00 74.62 72 LEU A CA 1
ATOM 596 C C . LEU A 1 72 ? 7.632 8.919 -27.972 1.00 74.62 72 LEU A C 1
ATOM 598 O O . LEU A 1 72 ? 6.404 8.942 -28.008 1.00 74.62 72 LEU A O 1
ATOM 602 N N . LYS A 1 73 ? 8.352 10.050 -27.990 1.00 76.38 73 LYS A N 1
ATOM 603 C CA . LYS A 1 73 ? 7.736 11.382 -28.138 1.00 76.38 73 LYS A CA 1
ATOM 604 C C . LYS A 1 73 ? 7.017 11.523 -29.478 1.00 76.38 73 LYS A C 1
ATOM 606 O O . LYS A 1 73 ? 5.913 12.064 -29.525 1.00 76.38 73 LYS A O 1
ATOM 611 N N . THR A 1 74 ? 7.631 11.026 -30.550 1.00 80.44 74 THR A N 1
ATOM 612 C CA . THR A 1 74 ? 7.072 11.068 -31.908 1.00 80.44 74 THR A CA 1
ATOM 613 C C . THR A 1 74 ? 5.806 10.215 -32.006 1.00 80.44 74 THR A C 1
ATOM 615 O O . THR A 1 74 ? 4.789 10.670 -32.532 1.00 80.44 74 THR A O 1
ATOM 618 N N . GLU A 1 75 ? 5.834 9.014 -31.426 1.00 79.31 75 GLU A N 1
ATOM 619 C CA . GLU A 1 75 ? 4.676 8.120 -31.324 1.00 79.31 75 GLU A CA 1
ATOM 620 C C . GLU A 1 75 ? 3.556 8.725 -30.469 1.00 79.31 75 GLU A C 1
ATOM 622 O O . GLU A 1 75 ? 2.402 8.758 -30.887 1.00 79.31 75 GLU A O 1
ATOM 627 N N . ALA A 1 76 ? 3.880 9.292 -29.305 1.00 80.56 76 ALA A N 1
ATOM 628 C CA . ALA A 1 76 ? 2.894 9.952 -28.452 1.00 80.56 76 ALA A CA 1
ATOM 629 C C . ALA A 1 76 ? 2.236 11.161 -29.144 1.00 80.56 76 ALA A C 1
ATOM 631 O O . ALA A 1 76 ? 1.051 11.442 -28.934 1.00 80.56 76 ALA A O 1
ATOM 632 N N . TRP A 1 77 ? 2.981 11.873 -29.995 1.00 79.50 77 TRP A N 1
ATOM 633 C CA . TRP A 1 77 ? 2.460 13.012 -30.747 1.00 79.50 77 TRP A CA 1
ATOM 634 C C . TRP A 1 77 ? 1.527 12.593 -31.889 1.00 79.50 77 TRP A C 1
ATOM 636 O O . TRP A 1 77 ? 0.508 13.259 -32.117 1.00 79.50 77 TRP A O 1
ATOM 646 N N . SER A 1 78 ? 1.836 11.482 -32.569 1.00 83.00 78 SER A N 1
ATOM 647 C CA . SER A 1 78 ? 1.070 10.968 -33.713 1.00 83.00 78 SER A CA 1
ATOM 648 C C . SER A 1 78 ? -0.266 10.320 -33.323 1.00 83.00 78 SER A C 1
ATOM 650 O O . SER A 1 78 ? -1.173 10.237 -34.153 1.00 83.00 78 SER A O 1
ATOM 652 N N . LEU A 1 79 ? -0.441 9.936 -32.053 1.00 83.88 79 LEU A N 1
ATOM 653 C CA . LEU A 1 79 ? -1.687 9.363 -31.540 1.00 83.88 79 LEU A CA 1
ATOM 654 C C . LEU A 1 79 ? -2.902 10.297 -31.691 1.00 83.88 79 LEU A C 1
ATOM 656 O O . LEU A 1 79 ? -2.849 11.502 -31.422 1.00 83.88 79 LEU A O 1
ATOM 660 N N . LYS A 1 80 ? -4.062 9.719 -32.021 1.00 79.19 80 LYS A N 1
ATOM 661 C CA . LYS A 1 80 ? -5.361 10.416 -32.053 1.00 79.19 80 LYS A CA 1
ATOM 662 C C . LYS A 1 80 ? -6.021 10.430 -30.668 1.00 79.19 80 LYS A C 1
ATOM 664 O O . LYS A 1 80 ? -7.077 9.842 -30.464 1.00 79.19 80 LYS A O 1
ATOM 669 N N . VAL A 1 81 ? -5.387 11.098 -29.706 1.00 78.56 81 VAL A N 1
ATOM 670 C CA . VAL A 1 81 ? -5.884 11.226 -28.322 1.00 78.56 81 VAL A CA 1
ATOM 671 C C . VAL A 1 81 ? -6.066 12.695 -27.914 1.00 78.56 81 VAL A C 1
ATOM 673 O O . VAL A 1 81 ? -5.422 13.572 -28.502 1.00 78.56 81 VAL A O 1
ATOM 676 N N . PRO A 1 82 ? -6.926 12.999 -26.917 1.00 79.44 82 PRO A N 1
ATOM 677 C CA . PRO A 1 82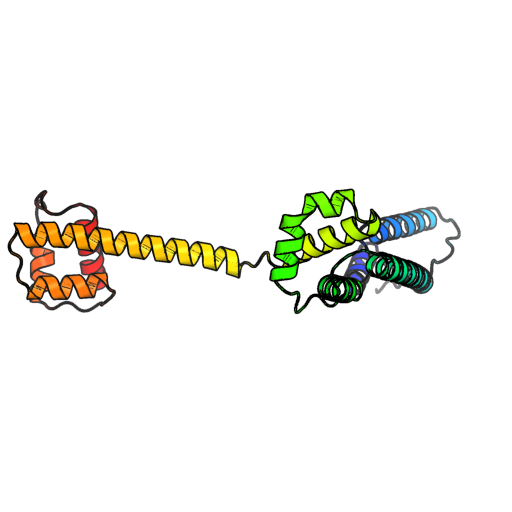 ? -7.117 14.361 -26.424 1.00 79.44 82 PRO A CA 1
ATOM 678 C C . PRO A 1 82 ? -5.802 15.024 -25.997 1.00 79.44 82 PRO A C 1
ATOM 680 O O . PRO A 1 82 ? -4.906 14.366 -25.469 1.00 79.44 82 PRO A O 1
ATOM 683 N N . ARG A 1 83 ? -5.706 16.350 -26.162 1.00 76.50 83 ARG A N 1
ATOM 684 C CA . ARG A 1 83 ? -4.476 17.124 -25.901 1.00 76.50 83 ARG A CA 1
ATOM 685 C C . ARG A 1 83 ? -3.917 16.907 -24.491 1.00 76.50 83 ARG A C 1
ATOM 687 O O . ARG A 1 83 ? -2.711 16.780 -24.334 1.00 76.50 83 ARG A O 1
ATOM 694 N N . PHE A 1 84 ? -4.797 16.794 -23.498 1.00 75.94 84 PHE A N 1
ATOM 695 C CA . PHE A 1 84 ? -4.432 16.490 -22.115 1.00 75.94 84 PHE A CA 1
ATOM 696 C C . PHE A 1 84 ? -3.695 15.143 -21.973 1.00 75.94 84 PHE A C 1
ATOM 698 O O . PHE A 1 84 ? -2.667 15.075 -21.313 1.00 75.94 84 PHE A O 1
ATOM 705 N N . VAL A 1 85 ? -4.154 14.094 -22.667 1.00 77.56 85 VAL A N 1
ATOM 706 C CA . VAL A 1 85 ? -3.522 12.760 -22.656 1.00 77.56 85 VAL A CA 1
ATOM 707 C C . VAL A 1 85 ? -2.128 12.820 -23.285 1.00 77.56 85 VAL A C 1
ATOM 709 O O . VAL A 1 85 ? -1.196 12.224 -22.758 1.00 77.56 85 VAL A O 1
ATOM 712 N N . LYS A 1 86 ? -1.955 13.588 -24.371 1.00 77.00 86 LYS A N 1
ATOM 713 C CA . LYS A 1 86 ? -0.634 13.787 -24.997 1.00 77.00 86 LYS A CA 1
ATOM 714 C C . LYS A 1 86 ? 0.354 14.478 -24.061 1.00 77.00 86 LYS A C 1
ATOM 716 O O . LYS A 1 86 ? 1.518 14.096 -24.021 1.00 77.00 86 LYS A O 1
ATOM 721 N N . ILE A 1 87 ? -0.107 15.491 -23.327 1.00 76.06 87 ILE A N 1
ATOM 722 C CA . ILE A 1 87 ? 0.723 16.236 -22.373 1.00 76.06 87 ILE A CA 1
ATOM 723 C C . ILE A 1 87 ? 1.183 15.309 -21.244 1.00 76.06 87 ILE A C 1
ATOM 725 O O . ILE A 1 87 ? 2.375 15.265 -20.961 1.00 76.06 87 ILE A O 1
ATOM 729 N N . GLU A 1 88 ? 0.278 14.521 -20.663 1.00 72.19 88 GLU A N 1
ATOM 730 C CA . GLU A 1 88 ? 0.631 13.549 -19.620 1.00 72.19 88 GLU A CA 1
ATOM 731 C C . GLU A 1 88 ? 1.617 12.489 -20.135 1.00 72.19 88 GLU A C 1
ATOM 733 O O . GLU A 1 88 ? 2.643 12.247 -19.506 1.00 72.19 88 GLU A O 1
ATOM 738 N N . LEU A 1 89 ? 1.402 11.931 -21.333 1.00 78.69 89 LEU A N 1
ATOM 739 C CA . LEU A 1 89 ? 2.353 10.994 -21.946 1.00 78.69 89 LEU A CA 1
ATOM 740 C C . LEU A 1 89 ? 3.743 11.613 -22.144 1.00 78.69 89 LEU A C 1
ATOM 742 O O . LEU A 1 89 ? 4.748 10.970 -21.849 1.00 78.69 89 LEU A O 1
ATOM 746 N N . LEU A 1 90 ? 3.820 12.863 -22.608 1.00 79.19 90 LEU A N 1
ATOM 747 C CA . LEU A 1 90 ? 5.092 13.571 -22.774 1.00 79.19 90 LEU A CA 1
ATOM 748 C C . LEU A 1 90 ? 5.806 13.790 -21.435 1.00 79.19 90 LEU A C 1
ATOM 750 O O . LEU A 1 90 ? 7.016 13.575 -21.355 1.00 79.19 90 LEU A O 1
ATOM 754 N N . ARG A 1 91 ? 5.070 14.163 -20.381 1.00 75.88 91 ARG A N 1
ATOM 755 C CA . ARG A 1 91 ? 5.611 14.296 -19.018 1.00 75.88 91 ARG A CA 1
ATOM 756 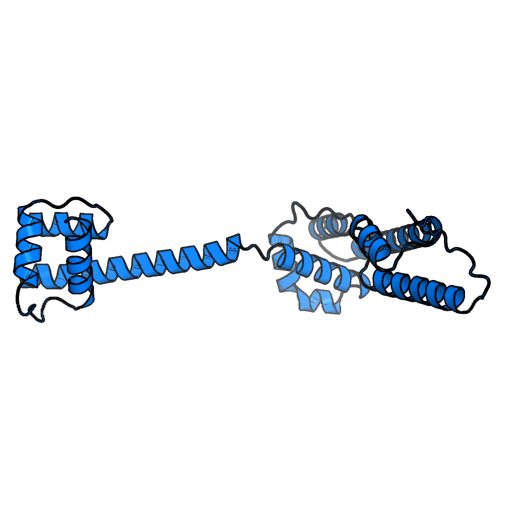C C . ARG A 1 91 ? 6.181 12.965 -18.523 1.00 75.88 91 ARG A C 1
ATOM 758 O O . ARG A 1 91 ? 7.327 12.920 -18.070 1.00 75.88 91 ARG A O 1
ATOM 765 N N . LEU A 1 92 ? 5.453 11.864 -18.730 1.00 76.25 92 LEU A N 1
ATOM 766 C CA . LEU A 1 92 ? 5.910 10.515 -18.379 1.00 76.25 92 LEU A CA 1
ATOM 767 C C . LEU A 1 92 ? 7.174 10.099 -19.145 1.00 76.25 92 LEU A C 1
ATOM 769 O O . LEU A 1 92 ? 8.120 9.593 -18.538 1.00 76.25 92 LEU A O 1
ATOM 773 N N . ILE A 1 93 ? 7.234 10.352 -20.457 1.00 74.69 93 ILE A N 1
ATOM 774 C CA . ILE A 1 93 ? 8.406 10.048 -21.301 1.00 74.69 93 ILE A CA 1
ATOM 775 C C . ILE A 1 93 ? 9.633 10.870 -20.871 1.00 74.69 93 ILE A C 1
ATOM 777 O O . ILE A 1 93 ? 10.767 10.373 -20.876 1.00 74.69 93 ILE A O 1
ATOM 781 N N . ASN A 1 94 ? 9.418 12.117 -20.448 1.00 69.44 94 ASN A N 1
ATOM 782 C CA . ASN A 1 94 ? 10.475 12.982 -19.931 1.00 69.44 94 ASN A CA 1
ATOM 783 C C . ASN A 1 94 ? 10.956 12.572 -18.527 1.00 69.44 94 ASN A C 1
ATOM 785 O O . ASN A 1 94 ? 12.078 12.919 -18.154 1.00 69.44 94 ASN A O 1
ATOM 789 N N . GLY A 1 95 ? 10.188 11.747 -17.808 1.00 64.38 95 GLY A N 1
ATOM 790 C CA . GLY A 1 95 ? 10.525 11.232 -16.479 1.00 64.38 95 GLY A CA 1
ATOM 791 C C . GLY A 1 95 ? 9.905 12.025 -15.327 1.00 64.38 95 GLY A C 1
ATOM 792 O O . GLY A 1 95 ? 10.279 11.819 -14.174 1.00 64.38 95 GLY A O 1
ATOM 793 N N . GLU A 1 96 ? 8.955 12.913 -15.612 1.00 67.25 96 GLU A N 1
ATOM 794 C CA . GLU A 1 96 ? 8.205 13.657 -14.601 1.00 67.25 96 GLU A CA 1
ATOM 795 C C . GLU A 1 96 ? 7.135 12.747 -13.979 1.00 67.25 96 GLU A C 1
ATOM 797 O O . GLU A 1 96 ? 6.007 12.669 -14.457 1.00 67.25 96 GLU A O 1
ATOM 802 N N . ARG A 1 97 ? 7.508 12.020 -12.916 1.00 64.12 97 ARG A N 1
ATOM 803 C CA . ARG A 1 97 ? 6.632 11.045 -12.232 1.00 64.12 97 ARG A CA 1
ATOM 804 C C . ARG A 1 97 ? 5.949 11.575 -10.958 1.00 64.12 97 ARG A C 1
ATOM 806 O O . ARG A 1 97 ? 5.164 10.853 -10.362 1.00 64.12 97 ARG A O 1
ATOM 813 N N . LYS A 1 98 ? 6.260 12.801 -10.514 1.00 55.53 98 LYS A N 1
ATOM 814 C CA . LYS A 1 98 ? 5.891 13.308 -9.172 1.00 55.53 98 LYS A CA 1
ATOM 815 C C . LYS A 1 98 ? 4.441 13.790 -9.021 1.00 55.53 98 LYS A C 1
ATOM 817 O O . LYS A 1 98 ? 3.966 13.869 -7.900 1.00 55.53 98 LYS A O 1
ATOM 822 N N . GLU A 1 99 ? 3.747 14.109 -10.113 1.00 62.03 99 GLU A N 1
ATOM 823 C CA . GLU A 1 99 ? 2.393 14.692 -10.077 1.00 62.03 99 GLU A CA 1
ATOM 824 C C . GLU A 1 99 ? 1.569 14.225 -11.281 1.00 62.03 99 GLU A C 1
ATOM 826 O O . GLU A 1 99 ? 1.191 15.006 -12.160 1.00 62.03 99 GLU A O 1
ATOM 831 N N . ILE A 1 100 ? 1.354 12.915 -11.365 1.00 65.56 100 ILE A N 1
ATOM 832 C CA . ILE A 1 100 ? 0.551 12.330 -12.438 1.00 65.56 100 ILE A CA 1
ATOM 833 C C . ILE A 1 100 ? -0.915 12.494 -12.068 1.00 65.56 100 ILE A C 1
ATOM 835 O O . ILE A 1 100 ? -1.322 12.199 -10.946 1.00 65.56 100 ILE A O 1
ATOM 839 N N . ASN A 1 101 ? -1.725 12.961 -13.013 1.00 69.06 101 ASN A N 1
ATOM 840 C CA . ASN A 1 101 ? -3.143 13.157 -12.758 1.00 69.06 101 ASN A CA 1
ATOM 841 C C . ASN A 1 101 ? -3.843 11.806 -12.470 1.00 69.06 101 ASN A C 1
ATOM 843 O O . ASN A 1 101 ? -3.852 10.941 -13.351 1.00 69.06 101 ASN A O 1
ATOM 847 N N . PRO A 1 102 ? -4.510 11.624 -11.314 1.00 67.25 102 PRO A N 1
ATOM 848 C CA . PRO A 1 102 ? -5.198 10.370 -10.985 1.00 67.25 102 PRO A CA 1
ATOM 849 C C . PRO A 1 102 ? -6.240 9.953 -12.035 1.00 67.25 102 PRO A C 1
ATOM 851 O O . PRO A 1 102 ? -6.328 8.785 -12.408 1.00 67.25 102 PRO A O 1
ATOM 854 N N . LYS A 1 103 ? -6.946 10.925 -12.633 1.00 69.56 103 LYS A N 1
ATOM 855 C CA . LYS A 1 103 ? -7.933 10.676 -13.700 1.00 69.56 103 LYS A CA 1
ATOM 856 C C . LYS A 1 103 ? -7.297 10.169 -14.995 1.00 69.56 103 LYS A C 1
ATOM 858 O O . LYS A 1 103 ? -7.986 9.580 -15.825 1.00 69.56 103 LYS A O 1
ATOM 863 N N . PHE A 1 104 ? -6.014 10.448 -15.227 1.00 73.81 104 PHE A N 1
ATOM 864 C CA . PHE A 1 104 ? -5.281 9.902 -16.370 1.00 73.81 104 PHE A CA 1
ATOM 865 C C . PHE A 1 104 ? -4.978 8.417 -16.153 1.00 73.81 104 PHE A C 1
ATOM 867 O O . PHE A 1 104 ? -5.200 7.619 -17.062 1.00 73.81 104 PHE A O 1
ATOM 874 N N . VAL A 1 105 ? -4.545 8.051 -14.943 1.00 72.00 105 VAL A N 1
ATOM 875 C CA . VAL A 1 105 ? -4.239 6.665 -14.561 1.00 72.00 105 VAL A CA 1
ATOM 876 C C . VAL A 1 105 ? -5.491 5.793 -14.633 1.00 72.00 105 VAL A C 1
ATOM 878 O O . VAL A 1 105 ? -5.475 4.763 -15.304 1.00 72.00 105 VAL A O 1
ATOM 881 N N . GLU A 1 106 ? -6.599 6.236 -14.034 1.00 69.88 106 GLU A N 1
ATOM 882 C CA . GLU A 1 106 ? -7.886 5.526 -14.086 1.00 69.88 106 GLU A CA 1
ATOM 883 C C . GLU A 1 106 ? -8.332 5.273 -15.530 1.00 69.88 106 GLU A C 1
ATOM 885 O O . GLU A 1 106 ? -8.571 4.132 -15.921 1.00 69.88 106 GLU A O 1
ATOM 890 N N . ARG A 1 107 ? -8.327 6.312 -16.374 1.00 72.62 107 ARG A N 1
ATOM 891 C CA . ARG A 1 107 ? -8.714 6.189 -17.789 1.00 72.62 107 ARG A CA 1
ATOM 892 C C . ARG A 1 107 ? -7.790 5.275 -18.592 1.00 72.62 107 ARG A C 1
ATOM 894 O O . ARG A 1 107 ? -8.258 4.633 -19.532 1.00 72.62 107 ARG A O 1
ATOM 901 N N . ALA A 1 108 ? -6.498 5.230 -18.265 1.00 75.31 108 ALA A N 1
ATOM 902 C CA . ALA A 1 108 ? -5.545 4.335 -18.916 1.00 75.31 108 ALA A CA 1
ATOM 903 C C . ALA A 1 108 ? -5.834 2.861 -18.581 1.00 75.31 108 ALA A C 1
ATOM 905 O O . ALA A 1 108 ? -5.743 2.007 -19.462 1.00 75.31 108 ALA A O 1
ATOM 906 N N . TYR A 1 109 ? -6.254 2.566 -17.346 1.00 74.12 109 TYR A N 1
ATOM 907 C CA . TYR A 1 109 ? -6.682 1.222 -16.952 1.00 74.12 109 TYR A CA 1
ATOM 908 C C . TYR A 1 109 ? -8.064 0.853 -17.506 1.00 74.12 109 TYR A C 1
ATOM 910 O O . TYR A 1 109 ? -8.232 -0.251 -18.025 1.00 74.12 109 TYR A O 1
ATOM 918 N N . GLU A 1 110 ? -9.035 1.769 -17.470 1.00 75.44 110 GLU A N 1
ATOM 919 C CA . GLU A 1 110 ? -10.380 1.556 -18.028 1.00 75.44 110 GLU A CA 1
ATOM 920 C C . GLU A 1 110 ? -10.337 1.244 -19.529 1.00 75.44 110 GLU A C 1
ATOM 922 O O . GLU A 1 110 ? -11.040 0.357 -20.012 1.00 75.44 110 GLU A O 1
ATOM 927 N N . ARG A 1 111 ? -9.475 1.945 -20.275 1.00 78.88 111 ARG A N 1
ATOM 928 C CA . ARG A 1 111 ? -9.322 1.790 -21.731 1.00 78.88 111 ARG A CA 1
ATOM 929 C C . ARG A 1 111 ? -8.158 0.890 -22.128 1.00 78.88 111 ARG A C 1
ATOM 931 O O . ARG A 1 111 ? -7.713 0.936 -23.275 1.00 78.88 111 ARG A O 1
ATOM 938 N N . LYS A 1 112 ? -7.675 0.045 -21.214 1.00 74.62 112 LYS A N 1
ATOM 939 C CA . LYS A 1 112 ? -6.525 -0.842 -21.442 1.00 74.62 112 LYS A CA 1
ATOM 940 C C . LYS A 1 112 ? -6.647 -1.654 -22.737 1.00 74.62 112 LYS A C 1
ATOM 942 O O . LYS A 1 112 ? -5.701 -1.703 -23.513 1.00 74.62 112 LYS A O 1
ATOM 947 N N . ARG A 1 113 ? -7.831 -2.214 -23.011 1.00 73.38 113 ARG A N 1
ATOM 948 C CA . ARG A 1 113 ? -8.089 -3.031 -24.215 1.00 73.38 113 ARG A CA 1
ATOM 949 C C . ARG A 1 113 ? -8.001 -2.235 -25.521 1.00 73.38 113 ARG A C 1
ATOM 951 O O . ARG A 1 113 ? -7.541 -2.767 -26.525 1.00 73.38 113 ARG A O 1
ATOM 958 N N . ASP A 1 114 ? -8.426 -0.973 -25.513 1.00 78.06 114 ASP A N 1
ATOM 959 C CA . ASP A 1 114 ? -8.349 -0.102 -26.693 1.00 78.06 114 ASP A CA 1
ATOM 960 C C . ASP A 1 114 ? -6.912 0.378 -26.927 1.00 78.06 114 ASP A C 1
ATOM 962 O O . ASP A 1 114 ? -6.440 0.422 -28.059 1.00 78.06 114 ASP A O 1
ATOM 966 N N . ILE A 1 115 ? -6.179 0.664 -25.848 1.00 77.25 115 ILE A N 1
ATOM 967 C CA . ILE A 1 115 ? -4.756 1.022 -25.899 1.00 77.25 115 ILE A CA 1
ATOM 968 C C . ILE A 1 115 ? -3.928 -0.148 -26.444 1.00 77.25 115 ILE A C 1
ATOM 970 O O . ILE A 1 115 ? -3.062 0.049 -27.291 1.00 77.25 115 ILE A O 1
ATOM 974 N N . GLU A 1 116 ? -4.208 -1.376 -26.005 1.00 75.06 116 GLU A N 1
ATOM 975 C CA . GLU A 1 116 ? -3.498 -2.571 -26.471 1.00 75.06 116 GLU A CA 1
ATOM 976 C C . GLU A 1 116 ? -3.687 -2.849 -27.968 1.00 75.06 116 GLU A C 1
ATOM 978 O O . GLU A 1 116 ? -2.770 -3.392 -28.596 1.00 75.06 116 GLU A O 1
ATOM 983 N N . ARG A 1 117 ? -4.843 -2.461 -28.524 1.00 77.69 117 ARG A N 1
ATOM 984 C CA . ARG A 1 117 ? -5.204 -2.649 -29.934 1.00 77.69 117 ARG A CA 1
ATOM 985 C C . ARG A 1 117 ? -4.709 -1.517 -30.837 1.00 77.69 117 ARG A C 1
ATOM 987 O O . ARG A 1 117 ? -4.222 -1.795 -31.927 1.00 77.69 117 ARG A O 1
ATOM 994 N N . ASP A 1 118 ? -4.844 -0.266 -30.397 1.00 79.81 118 ASP A N 1
ATOM 995 C CA . ASP A 1 118 ? -4.744 0.898 -31.287 1.00 79.81 118 ASP A CA 1
ATOM 996 C C . ASP A 1 118 ? -3.414 1.671 -31.144 1.00 79.81 118 ASP A C 1
ATOM 998 O O . ASP A 1 118 ? -3.114 2.530 -31.978 1.00 79.81 118 ASP A O 1
ATOM 1002 N N . TRP A 1 119 ? -2.610 1.412 -30.100 1.00 82.12 1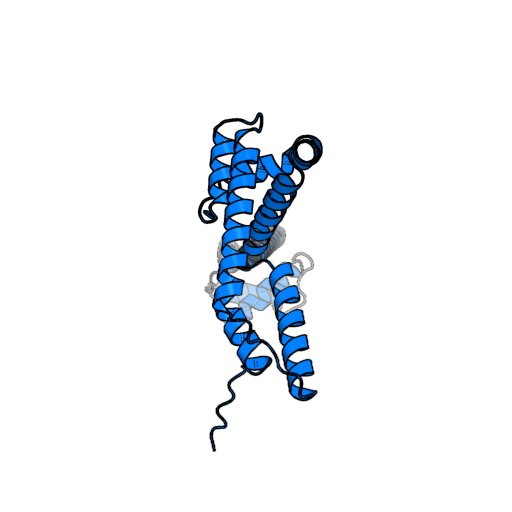19 TRP A N 1
ATOM 1003 C CA . TRP A 1 119 ? -1.349 2.131 -29.854 1.00 82.12 119 TRP A CA 1
ATOM 1004 C C . TRP A 1 119 ? -0.107 1.344 -30.309 1.00 82.12 119 TRP A C 1
ATOM 1006 O O . TRP A 1 119 ? -0.110 0.111 -30.274 1.00 82.12 119 TRP A O 1
ATOM 1016 N N . PRO A 1 120 ? 0.991 2.042 -30.670 1.00 83.00 120 PRO A N 1
ATOM 1017 C CA . PRO A 1 120 ? 2.274 1.413 -30.979 1.00 83.00 120 PRO A CA 1
ATOM 1018 C C . PRO A 1 120 ? 2.788 0.503 -29.854 1.00 83.00 120 PRO A C 1
ATOM 1020 O O . PRO A 1 120 ? 2.652 0.810 -28.667 1.00 83.00 120 PRO A O 1
ATOM 1023 N N . GLU A 1 121 ? 3.419 -0.609 -30.242 1.00 73.81 121 GLU A N 1
ATOM 1024 C CA . GLU A 1 121 ? 3.884 -1.661 -29.327 1.00 73.81 121 GLU A CA 1
ATOM 1025 C C . GLU A 1 121 ? 4.891 -1.146 -28.285 1.00 73.81 121 GLU A C 1
ATOM 1027 O O . GLU A 1 121 ? 4.826 -1.519 -27.112 1.00 73.81 121 GLU A O 1
ATOM 1032 N N . GLU A 1 122 ? 5.807 -0.265 -28.696 1.00 70.88 122 GLU A N 1
ATOM 1033 C CA . GLU A 1 122 ? 6.822 0.320 -27.813 1.00 70.88 122 GLU A CA 1
ATOM 1034 C C . GLU A 1 122 ? 6.193 1.282 -26.798 1.00 70.88 122 GLU A C 1
ATOM 1036 O O . GLU A 1 122 ? 6.489 1.208 -25.601 1.00 70.88 122 GLU A O 1
ATOM 1041 N N . LEU A 1 123 ? 5.268 2.131 -27.254 1.00 74.56 123 LEU A N 1
ATOM 1042 C CA . LEU A 1 123 ? 4.581 3.103 -26.413 1.00 74.56 123 LEU A CA 1
ATOM 1043 C C . LEU A 1 123 ? 3.661 2.451 -25.377 1.00 74.56 123 LEU A C 1
ATOM 1045 O O . LEU A 1 123 ? 3.659 2.881 -24.222 1.00 74.56 123 LEU A O 1
ATOM 1049 N N . LYS A 1 124 ? 2.909 1.401 -25.740 1.00 77.00 124 LYS A N 1
ATOM 1050 C CA . LYS A 1 124 ? 2.038 0.710 -24.772 1.00 77.00 124 LYS A CA 1
ATOM 1051 C C . LYS A 1 124 ? 2.844 -0.030 -23.705 1.00 77.00 124 LYS A C 1
ATOM 1053 O O . LYS A 1 124 ? 2.519 0.074 -22.526 1.00 77.00 124 LYS A O 1
ATOM 1058 N N . LYS A 1 125 ? 3.936 -0.709 -24.088 1.00 74.25 125 LYS A N 1
ATOM 1059 C CA . LYS A 1 125 ? 4.843 -1.370 -23.134 1.00 74.25 125 LYS A CA 1
ATOM 1060 C C . LYS A 1 125 ? 5.472 -0.358 -22.186 1.00 74.25 125 LYS A C 1
ATOM 1062 O O . LYS A 1 125 ? 5.510 -0.595 -20.984 1.00 74.25 125 LYS A O 1
ATOM 1067 N N . PHE A 1 126 ? 5.925 0.782 -22.713 1.00 76.00 126 PHE A N 1
ATOM 1068 C CA . PHE A 1 126 ? 6.449 1.871 -21.893 1.00 76.00 126 PHE A CA 1
ATOM 1069 C C . PHE A 1 126 ? 5.398 2.398 -20.910 1.00 76.00 126 PHE A C 1
ATOM 1071 O O . PHE A 1 126 ? 5.687 2.499 -19.721 1.00 76.00 126 PHE A O 1
ATOM 1078 N N . LEU A 1 127 ? 4.183 2.693 -21.385 1.00 76.88 127 LEU A N 1
ATOM 1079 C CA . LEU A 1 127 ? 3.104 3.212 -20.547 1.00 76.88 127 LEU A CA 1
ATOM 1080 C C . LEU A 1 127 ? 2.762 2.247 -19.410 1.00 76.88 127 LEU A C 1
ATOM 1082 O O . LEU A 1 127 ? 2.760 2.668 -18.259 1.00 76.88 127 LEU A O 1
ATOM 1086 N N . PHE A 1 128 ? 2.500 0.971 -19.704 1.00 74.38 128 PHE A N 1
ATOM 1087 C CA . PHE A 1 128 ? 2.112 0.010 -18.670 1.00 74.38 128 PHE A CA 1
ATOM 1088 C C . PHE A 1 128 ? 3.248 -0.303 -17.701 1.00 74.38 128 PHE A C 1
ATOM 1090 O O . PHE A 1 128 ? 2.990 -0.328 -16.508 1.00 74.38 128 PHE A O 1
ATOM 1097 N N . ASN A 1 129 ? 4.499 -0.407 -18.162 1.00 73.06 129 ASN A N 1
ATOM 1098 C CA . ASN A 1 129 ? 5.638 -0.549 -17.249 1.00 73.06 129 ASN A CA 1
ATOM 1099 C C . ASN A 1 129 ? 5.765 0.653 -16.308 1.00 73.06 129 ASN A C 1
ATOM 1101 O O . ASN A 1 129 ? 6.036 0.484 -15.128 1.00 73.06 129 ASN A O 1
ATOM 1105 N N . VAL A 1 130 ? 5.557 1.874 -16.809 1.00 71.88 130 VAL A N 1
ATOM 1106 C CA . VAL A 1 130 ? 5.592 3.078 -15.969 1.00 71.88 130 VAL A CA 1
ATOM 1107 C C . VAL A 1 130 ? 4.407 3.107 -15.005 1.00 71.88 130 VAL A C 1
ATOM 1109 O O . VAL A 1 130 ? 4.599 3.435 -13.841 1.00 71.88 130 VAL A O 1
ATOM 1112 N N . LEU A 1 131 ? 3.200 2.749 -15.447 1.00 71.25 131 LEU A N 1
ATOM 1113 C CA . LEU A 1 131 ? 2.016 2.678 -14.586 1.00 71.25 131 LEU A CA 1
ATOM 1114 C C . LEU A 1 131 ? 2.132 1.581 -13.521 1.00 71.25 131 LEU A C 1
ATOM 1116 O O . LEU A 1 131 ? 1.696 1.803 -12.394 1.00 71.25 131 LEU A O 1
ATOM 1120 N N . ASP A 1 132 ? 2.739 0.442 -13.848 1.00 69.12 132 ASP A N 1
ATOM 1121 C CA . ASP A 1 132 ? 3.046 -0.630 -12.904 1.00 69.12 132 ASP A CA 1
ATOM 1122 C C . ASP A 1 132 ? 4.160 -0.203 -11.942 1.00 69.12 132 ASP A C 1
ATOM 1124 O O . ASP A 1 132 ? 4.013 -0.408 -10.743 1.00 69.12 132 ASP A O 1
ATOM 1128 N N . ASP A 1 133 ? 5.216 0.474 -12.408 1.00 65.75 133 ASP A N 1
ATOM 1129 C CA . ASP A 1 133 ? 6.241 1.092 -11.552 1.00 65.75 133 ASP A CA 1
ATOM 1130 C C . ASP A 1 133 ? 5.616 2.101 -10.584 1.00 65.75 133 ASP A C 1
ATOM 1132 O O . ASP A 1 133 ? 5.994 2.141 -9.422 1.00 65.75 133 ASP A O 1
ATOM 1136 N N . ILE A 1 134 ? 4.667 2.925 -11.039 1.00 63.75 134 ILE A N 1
ATOM 1137 C CA . ILE A 1 134 ? 3.964 3.902 -10.195 1.00 63.75 134 ILE A CA 1
ATOM 1138 C C . ILE A 1 134 ? 3.066 3.181 -9.196 1.00 63.75 134 ILE A C 1
ATOM 1140 O O . ILE A 1 134 ? 3.085 3.522 -8.023 1.00 63.75 134 ILE A O 1
ATOM 1144 N N . LYS A 1 135 ? 2.338 2.146 -9.623 1.00 56.91 135 LYS A N 1
ATOM 1145 C CA . LYS A 1 135 ? 1.499 1.321 -8.746 1.00 56.91 135 LYS A CA 1
ATOM 1146 C C . LYS A 1 135 ? 2.322 0.533 -7.719 1.00 56.91 135 LYS A C 1
ATOM 1148 O O . LYS A 1 135 ? 1.865 0.321 -6.604 1.00 56.91 135 LYS A O 1
ATOM 1153 N N . THR A 1 136 ? 3.532 0.116 -8.086 1.00 49.69 136 THR A N 1
ATOM 1154 C CA . THR A 1 136 ? 4.467 -0.634 -7.230 1.00 49.69 136 THR A CA 1
ATOM 1155 C C . THR A 1 136 ? 5.305 0.306 -6.356 1.00 49.69 136 THR A C 1
ATOM 1157 O O . THR A 1 136 ? 5.650 -0.036 -5.233 1.00 49.69 136 THR A O 1
ATOM 1160 N N . SER A 1 137 ? 5.572 1.530 -6.814 1.00 42.16 137 SER A N 1
ATOM 1161 C CA . SER A 1 137 ? 6.102 2.639 -6.009 1.00 42.16 137 SER A CA 1
ATOM 1162 C C . SER A 1 137 ? 5.051 3.170 -5.028 1.00 42.16 137 SER A C 1
ATOM 1164 O O . SER A 1 137 ? 5.409 3.625 -3.947 1.00 42.16 137 SER A O 1
ATOM 1166 N N . GLU A 1 138 ? 3.768 3.085 -5.384 1.00 36.16 138 GLU A N 1
ATOM 1167 C CA . GLU A 1 138 ? 2.602 3.181 -4.500 1.00 36.16 138 GLU A CA 1
ATOM 1168 C C . GLU A 1 138 ? 2.254 1.828 -3.847 1.00 36.16 138 GLU A C 1
ATOM 1170 O O . GLU A 1 138 ? 1.149 1.656 -3.329 1.00 36.16 138 GLU A O 1
ATOM 1175 N N . PHE A 1 139 ? 3.198 0.879 -3.750 1.00 38.81 139 PHE A N 1
ATOM 1176 C CA . PHE A 1 139 ? 3.183 -0.093 -2.651 1.00 38.81 139 PHE A CA 1
ATOM 1177 C C . PHE A 1 139 ? 3.563 0.660 -1.369 1.00 38.81 139 PHE A C 1
ATOM 1179 O O . PHE A 1 139 ? 4.622 0.498 -0.766 1.00 38.81 139 PHE A O 1
ATOM 1186 N N . SER A 1 140 ? 2.685 1.592 -1.018 1.00 41.84 140 SER A N 1
ATOM 1187 C CA . SER A 1 140 ? 2.729 2.383 0.183 1.00 41.84 140 SER A CA 1
ATOM 1188 C C . SER A 1 140 ? 2.370 1.421 1.300 1.00 41.84 140 SER A C 1
ATOM 1190 O O . SER A 1 140 ? 1.218 1.003 1.431 1.00 41.84 140 SER A O 1
ATOM 1192 N N . TYR A 1 141 ? 3.378 1.053 2.094 1.00 38.22 141 TYR A N 1
ATOM 1193 C CA . TYR A 1 141 ? 3.158 0.487 3.419 1.00 38.22 141 TYR A CA 1
ATOM 1194 C C . TYR A 1 141 ? 2.022 1.272 4.094 1.00 38.22 141 TYR A C 1
ATOM 1196 O O . TYR A 1 141 ? 1.074 0.668 4.572 1.00 38.22 141 TYR A O 1
ATOM 1204 N N . GLU A 1 142 ? 2.034 2.604 4.014 1.00 38.00 142 GLU A N 1
ATOM 1205 C CA . GLU A 1 142 ? 1.004 3.468 4.594 1.00 38.00 142 GLU A CA 1
ATOM 1206 C C . GLU A 1 142 ? -0.403 3.172 4.057 1.00 38.00 142 GLU A C 1
ATOM 1208 O O . GLU A 1 142 ? -1.325 3.199 4.844 1.00 38.00 142 GLU A O 1
ATOM 1213 N N . LYS A 1 143 ? -0.617 2.809 2.787 1.00 42.84 143 LYS A N 1
ATOM 1214 C CA . LYS A 1 143 ? -1.961 2.505 2.249 1.00 42.84 143 LYS A CA 1
ATOM 1215 C C . LYS A 1 143 ? -2.503 1.151 2.728 1.00 42.84 143 LYS A C 1
ATOM 1217 O O . LYS A 1 143 ? -3.691 1.045 3.003 1.00 42.84 143 LYS A O 1
ATOM 1222 N N . ILE A 1 144 ? -1.637 0.146 2.897 1.00 41.00 144 ILE A N 1
ATOM 1223 C CA . ILE A 1 144 ? -1.997 -1.153 3.501 1.00 41.00 144 ILE A CA 1
ATOM 1224 C C . ILE A 1 144 ? -2.191 -1.001 5.012 1.00 41.00 144 ILE A C 1
ATOM 1226 O O . ILE A 1 144 ? -3.142 -1.550 5.553 1.00 41.00 144 ILE A O 1
ATOM 1230 N N . TRP A 1 145 ? -1.347 -0.218 5.688 1.00 42.72 145 TRP A N 1
ATOM 1231 C CA . TRP A 1 145 ? -1.527 0.110 7.102 1.00 42.72 145 TRP A CA 1
ATOM 1232 C C . TRP A 1 145 ? -2.751 0.990 7.321 1.00 42.72 145 TRP A C 1
ATOM 1234 O O . TRP A 1 145 ? -3.414 0.782 8.314 1.00 42.72 145 TRP A O 1
ATOM 1244 N N . GLN A 1 146 ? -3.117 1.880 6.399 1.00 48.25 146 GLN A N 1
ATOM 1245 C CA . GLN A 1 146 ? -4.342 2.679 6.464 1.00 48.25 146 GLN A CA 1
ATOM 1246 C C . GLN A 1 146 ? -5.577 1.835 6.149 1.00 48.25 146 GLN A C 1
ATOM 1248 O O . GLN A 1 146 ? -6.583 2.002 6.816 1.00 48.25 146 GLN A O 1
ATOM 1253 N N . GLU A 1 147 ? -5.533 0.891 5.205 1.00 46.56 147 GLU A N 1
ATOM 1254 C CA . GLU A 1 147 ? -6.625 -0.077 5.001 1.00 46.56 147 GLU A CA 1
ATOM 1255 C C . GLU A 1 147 ? -6.753 -1.062 6.169 1.00 46.56 147 GLU A C 1
ATOM 1257 O O . GLU A 1 147 ? -7.860 -1.421 6.553 1.00 46.56 147 GLU A O 1
ATOM 1262 N N . GLU A 1 148 ? -5.644 -1.498 6.765 1.00 49.88 148 GLU A N 1
ATOM 1263 C CA . GLU A 1 148 ? -5.663 -2.318 7.975 1.00 49.88 148 GLU A 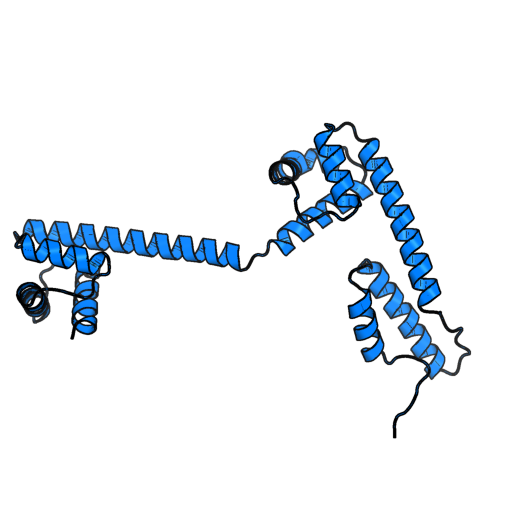CA 1
ATOM 1264 C C . GLU A 1 148 ? -6.054 -1.519 9.217 1.00 49.88 148 GLU A C 1
ATOM 1266 O O . GLU A 1 148 ? -6.725 -2.070 10.077 1.00 49.88 148 GLU A O 1
ATOM 1271 N N . GLU A 1 149 ? -5.638 -0.262 9.354 1.00 51.25 149 GLU A N 1
ATOM 1272 C CA . GLU A 1 149 ? -6.023 0.627 10.451 1.00 51.25 149 GLU A CA 1
ATOM 1273 C C . GLU A 1 149 ? -7.488 0.985 10.321 1.00 51.25 149 GLU A C 1
ATOM 1275 O O . GLU A 1 149 ? -8.202 0.793 11.289 1.00 51.25 149 GLU A O 1
ATOM 1280 N N . THR A 1 150 ? -7.967 1.375 9.138 1.00 57.41 150 THR A N 1
ATOM 1281 C CA . THR A 1 150 ? -9.395 1.625 8.900 1.00 57.41 150 THR A CA 1
ATOM 1282 C C . THR A 1 150 ? -10.225 0.365 9.092 1.00 57.41 150 THR A C 1
ATOM 1284 O O . THR A 1 150 ? -11.270 0.453 9.719 1.00 57.41 150 THR A O 1
ATOM 1287 N N . LYS A 1 151 ? -9.759 -0.822 8.673 1.00 66.25 151 LYS A N 1
ATOM 1288 C CA . LYS A 1 151 ? -10.427 -2.092 9.014 1.00 66.25 151 LYS A CA 1
ATOM 1289 C C . LYS A 1 151 ? -10.391 -2.383 10.511 1.00 66.25 151 LYS A C 1
ATOM 1291 O O . LYS A 1 151 ? -11.417 -2.732 11.068 1.00 66.25 151 LYS A O 1
ATOM 1296 N N . LYS A 1 152 ? -9.253 -2.209 11.190 1.00 63.19 152 LYS A N 1
ATOM 1297 C CA . LYS A 1 152 ? -9.132 -2.397 12.650 1.00 63.19 152 LYS A CA 1
ATOM 1298 C C . LYS A 1 152 ? -9.952 -1.366 13.425 1.00 63.19 152 LYS A C 1
ATOM 1300 O O . LYS A 1 152 ? -10.391 -1.652 14.532 1.00 63.19 152 LYS A O 1
ATOM 1305 N N . GLU A 1 153 ? -10.113 -0.162 12.899 1.00 63.41 153 GLU A N 1
ATOM 1306 C CA . GLU A 1 153 ? -10.879 0.935 13.482 1.00 63.41 153 GLU A CA 1
ATOM 1307 C C . GLU A 1 153 ? -12.375 0.701 13.266 1.00 63.41 153 GLU A C 1
ATOM 1309 O O . GLU A 1 153 ? -13.120 0.761 14.236 1.00 63.41 153 GLU A O 1
ATOM 1314 N N . GLN A 1 154 ? -12.782 0.256 12.074 1.00 65.00 154 GLN A N 1
ATOM 1315 C CA . GLN A 1 154 ? -14.132 -0.239 11.783 1.00 65.00 154 GLN A CA 1
ATOM 1316 C C . GLN A 1 154 ? -14.489 -1.458 12.638 1.00 65.00 154 GLN A C 1
ATOM 1318 O O . GLN A 1 154 ? -15.533 -1.463 13.272 1.00 65.00 154 GLN A O 1
ATOM 1323 N N . GLU A 1 155 ? -13.609 -2.455 12.752 1.00 70.88 155 GLU A N 1
ATOM 1324 C CA . GLU A 1 155 ? -13.816 -3.619 13.622 1.00 70.88 155 GLU A CA 1
ATOM 1325 C C . GLU A 1 155 ? -13.923 -3.207 15.098 1.00 70.88 155 GLU A C 1
ATOM 1327 O O . GLU A 1 155 ? -14.741 -3.753 15.839 1.00 70.88 155 GLU A O 1
ATOM 1332 N N . LYS A 1 156 ? -13.127 -2.227 15.551 1.00 71.69 156 LYS A N 1
ATOM 1333 C CA . LYS A 1 156 ? -13.244 -1.664 16.906 1.00 71.69 156 LYS A CA 1
ATOM 1334 C C . LYS A 1 156 ? -14.563 -0.919 17.095 1.00 71.69 156 LYS A C 1
ATOM 1336 O O . LYS A 1 156 ? -15.162 -1.046 18.161 1.00 71.69 156 LYS A O 1
ATOM 1341 N N . GLU A 1 157 ? -15.004 -0.140 16.113 1.00 69.06 157 GLU A N 1
ATOM 1342 C CA . GLU A 1 157 ? -16.282 0.575 16.146 1.00 69.06 157 GLU A CA 1
ATOM 1343 C C . GLU A 1 157 ? -17.467 -0.396 16.136 1.00 69.06 157 GLU A C 1
ATOM 1345 O O . GLU A 1 157 ? -18.356 -0.275 16.975 1.00 69.06 157 GLU A O 1
ATOM 1350 N N . GLU A 1 158 ? -17.448 -1.416 15.280 1.00 74.31 158 GLU A N 1
ATOM 1351 C CA . GLU A 1 158 ? -18.452 -2.483 15.236 1.00 74.31 158 GLU A CA 1
ATOM 1352 C C . GLU A 1 158 ? -18.509 -3.253 16.562 1.00 74.31 158 GLU A C 1
ATOM 1354 O O . GLU A 1 158 ? -19.594 -3.478 17.101 1.00 74.31 158 GLU A O 1
ATOM 1359 N N . GLN A 1 159 ? -17.356 -3.586 17.153 1.00 76.06 159 GLN A N 1
ATOM 1360 C CA . GLN A 1 159 ? -17.294 -4.205 18.481 1.00 76.06 159 GLN A CA 1
ATOM 1361 C C . GLN A 1 159 ? -17.851 -3.285 19.574 1.00 76.06 159 GLN A C 1
ATOM 1363 O O . GLN A 1 159 ? -18.583 -3.751 20.449 1.00 76.06 159 GLN A O 1
ATOM 1368 N N . LYS A 1 160 ? -17.542 -1.981 19.541 1.00 74.38 160 LYS A N 1
ATOM 1369 C CA . LYS A 1 160 ? -18.111 -1.000 20.479 1.00 74.38 160 LYS A CA 1
ATOM 1370 C C . LYS A 1 160 ? -19.632 -0.931 20.350 1.00 74.38 160 LYS A C 1
ATOM 1372 O O . LYS A 1 160 ? -20.323 -1.008 21.364 1.00 74.38 160 LYS A O 1
ATOM 1377 N N . LEU A 1 161 ? -20.151 -0.838 19.126 1.00 72.56 161 LEU A N 1
ATOM 1378 C CA . LEU A 1 161 ? -21.589 -0.813 18.847 1.00 72.56 161 LEU A CA 1
ATOM 1379 C C . LEU A 1 161 ? -22.273 -2.088 19.340 1.00 72.56 161 LEU A C 1
ATOM 1381 O O . LEU A 1 161 ? -23.292 -2.011 20.027 1.00 72.56 161 LEU A O 1
ATOM 1385 N N . GLN A 1 162 ? -21.669 -3.249 19.085 1.00 79.44 162 GLN A N 1
ATOM 1386 C CA . GLN A 1 162 ? -22.173 -4.526 19.574 1.00 79.44 162 GLN A CA 1
ATOM 1387 C C . GLN A 1 162 ? -22.247 -4.537 21.107 1.00 79.44 162 GLN A C 1
ATOM 1389 O O . GLN A 1 162 ? -23.292 -4.849 21.673 1.00 79.44 162 GLN A O 1
ATOM 1394 N N . ILE A 1 163 ? -21.180 -4.133 21.802 1.00 80.12 163 ILE A N 1
ATOM 1395 C CA . ILE A 1 163 ? -21.155 -4.062 23.272 1.00 80.12 163 ILE A CA 1
ATOM 1396 C C . ILE A 1 163 ? -22.228 -3.093 23.799 1.00 80.12 163 ILE A C 1
ATOM 1398 O O . ILE A 1 163 ? -22.898 -3.405 24.787 1.00 80.12 163 ILE A O 1
ATOM 1402 N N . ILE A 1 164 ? -22.430 -1.949 23.138 1.00 76.06 164 ILE A N 1
ATOM 1403 C CA . ILE A 1 164 ? -23.464 -0.965 23.488 1.00 76.06 164 ILE A CA 1
ATOM 1404 C C . ILE A 1 164 ? -24.868 -1.561 23.363 1.00 76.06 164 ILE A C 1
ATOM 1406 O O . ILE A 1 164 ? -25.694 -1.376 24.262 1.00 76.06 164 ILE A O 1
ATOM 1410 N N . GLU A 1 165 ? -25.162 -2.268 22.274 1.00 75.94 165 GLU A N 1
ATOM 1411 C CA . GLU A 1 165 ? -26.460 -2.916 22.074 1.00 75.94 165 GLU A CA 1
ATOM 1412 C C . GLU A 1 165 ? -26.721 -3.985 23.137 1.00 75.94 165 GLU A C 1
ATOM 1414 O O . GLU A 1 165 ? -27.766 -3.972 23.795 1.00 75.94 165 GLU A O 1
ATOM 1419 N N . GLU A 1 166 ? -25.745 -4.867 23.371 1.00 83.12 166 GLU A N 1
ATOM 1420 C CA . GLU A 1 166 ? -25.846 -5.913 24.388 1.00 83.12 166 GLU A CA 1
ATOM 1421 C C . GLU A 1 166 ? -26.051 -5.329 25.793 1.00 83.12 166 GLU A C 1
ATOM 1423 O O . GLU A 1 166 ? -26.899 -5.809 26.555 1.00 83.12 166 GLU A O 1
ATOM 1428 N N . PHE A 1 167 ? -25.313 -4.265 26.127 1.00 86.06 167 PHE A N 1
ATOM 1429 C CA . PHE A 1 167 ? -25.464 -3.542 27.383 1.00 86.06 167 PHE A CA 1
ATOM 1430 C C . PHE A 1 167 ? -26.848 -2.911 27.505 1.00 86.06 167 PHE A C 1
ATOM 1432 O O . PHE A 1 167 ? -27.494 -3.030 28.545 1.00 86.06 167 PHE A O 1
ATOM 1439 N N . ASN A 1 168 ? -27.333 -2.252 26.453 1.00 80.88 168 ASN A N 1
ATOM 1440 C CA . ASN A 1 168 ? -28.626 -1.583 26.471 1.00 80.88 168 ASN A CA 1
ATOM 1441 C C . ASN A 1 168 ? -29.788 -2.542 26.667 1.00 80.88 168 ASN A C 1
ATOM 1443 O O . ASN A 1 168 ? -30.698 -2.241 27.446 1.00 80.88 168 ASN A O 1
ATOM 1447 N N . ASP A 1 169 ? -29.745 -3.689 26.001 1.00 82.25 169 ASP A N 1
ATOM 1448 C CA . ASP A 1 169 ? -30.740 -4.740 26.161 1.00 82.25 169 ASP A CA 1
ATOM 1449 C C . ASP A 1 169 ? -30.764 -5.275 27.594 1.00 82.25 169 ASP A C 1
ATOM 1451 O O . ASP A 1 169 ? -31.836 -5.397 28.200 1.00 82.25 169 ASP A O 1
ATOM 1455 N N . ALA A 1 170 ? -29.591 -5.548 28.167 1.00 86.69 170 ALA A N 1
ATOM 1456 C CA . ALA A 1 170 ? -29.473 -6.027 29.538 1.00 86.69 170 ALA A CA 1
ATOM 1457 C C . ALA A 1 170 ? -29.901 -4.960 30.560 1.00 86.69 170 ALA A C 1
ATOM 1459 O O . ALA A 1 170 ? -30.681 -5.241 31.475 1.00 86.69 170 ALA A O 1
ATOM 1460 N N . ALA A 1 171 ? -29.470 -3.712 30.371 1.00 86.06 171 ALA A N 1
ATOM 1461 C CA . ALA A 1 171 ? -29.777 -2.582 31.240 1.00 86.06 171 ALA A CA 1
ATOM 1462 C C . ALA A 1 171 ? -31.273 -2.234 31.232 1.00 86.06 171 ALA A C 1
ATOM 1464 O O . ALA A 1 171 ? -31.840 -1.915 32.277 1.00 86.06 171 ALA A O 1
ATOM 1465 N N . ARG A 1 172 ? -31.944 -2.339 30.074 1.00 83.00 172 ARG A N 1
ATOM 1466 C CA . ARG A 1 172 ? -33.406 -2.183 29.973 1.00 83.00 172 ARG A CA 1
ATOM 1467 C C . ARG A 1 172 ? -34.134 -3.275 30.755 1.00 83.00 172 ARG A C 1
ATOM 1469 O O . ARG A 1 172 ? -35.018 -2.961 31.547 1.00 83.00 172 ARG A O 1
ATOM 1476 N N . LYS A 1 173 ? -33.741 -4.541 30.576 1.00 86.31 173 LYS A N 1
ATOM 1477 C CA . LYS A 1 173 ? -34.366 -5.700 31.246 1.00 86.31 173 LYS A CA 1
ATOM 1478 C C . LYS A 1 173 ? -34.171 -5.693 32.763 1.00 86.31 173 LYS A C 1
ATOM 1480 O O . LYS A 1 173 ? -35.057 -6.117 33.495 1.00 86.31 173 LYS A O 1
ATOM 1485 N N . THR A 1 174 ? -33.034 -5.185 33.227 1.00 85.12 174 THR A N 1
ATOM 1486 C CA . THR A 1 174 ? -32.684 -5.085 34.653 1.00 85.12 174 THR A CA 1
ATOM 1487 C C . THR A 1 174 ? -33.096 -3.759 35.298 1.00 85.12 174 THR A C 1
ATOM 1489 O O . THR A 1 174 ? -32.908 -3.597 36.499 1.00 85.12 174 THR A O 1
ATOM 1492 N N . LYS A 1 175 ? -33.679 -2.823 34.527 1.00 85.50 175 LYS A N 1
ATOM 1493 C CA . LYS A 1 175 ? -34.020 -1.454 34.963 1.00 85.50 175 LYS A CA 1
ATOM 1494 C C . LYS A 1 175 ? -32.837 -0.751 35.639 1.00 85.50 175 LYS A C 1
ATOM 1496 O O . LYS A 1 175 ? -32.959 -0.186 36.723 1.00 85.50 175 LYS A O 1
ATOM 1501 N N . LEU A 1 176 ? -31.679 -0.817 34.988 1.00 86.69 176 LEU A N 1
ATOM 1502 C CA . LEU A 1 176 ? -30.426 -0.314 35.531 1.00 86.69 176 LEU A CA 1
ATOM 1503 C C . LEU A 1 176 ? -30.473 1.202 35.766 1.00 86.69 176 LEU A C 1
ATOM 1505 O O . LEU A 1 176 ? -31.012 1.949 34.943 1.00 86.69 176 LEU A O 1
ATOM 1509 N N . ASN A 1 177 ? -29.859 1.642 36.867 1.00 86.81 177 ASN A N 1
ATOM 1510 C CA . ASN A 1 177 ? -29.754 3.052 37.232 1.00 86.81 177 ASN A CA 1
ATOM 1511 C C . ASN A 1 177 ? -29.169 3.871 36.054 1.00 86.81 177 ASN A C 1
ATOM 1513 O O . ASN A 1 177 ? -28.088 3.521 35.565 1.00 86.81 177 ASN A O 1
ATOM 1517 N N . PRO A 1 178 ? -29.836 4.958 35.605 1.00 81.12 178 PRO A N 1
ATOM 1518 C CA . PRO A 1 178 ? -29.348 5.822 34.525 1.00 81.12 178 PRO A CA 1
ATOM 1519 C C . PRO A 1 178 ? -27.905 6.296 34.720 1.00 81.12 178 PRO A C 1
ATOM 1521 O O . PRO A 1 178 ? -27.158 6.431 33.754 1.00 81.12 178 PRO A O 1
ATOM 1524 N N . GLN A 1 179 ? -27.501 6.488 35.974 1.00 81.38 179 GLN A N 1
ATOM 1525 C CA . GLN A 1 179 ? -26.183 6.972 36.342 1.00 81.38 179 GLN A CA 1
ATOM 1526 C C . GLN A 1 179 ? -25.077 5.935 36.098 1.00 81.38 179 GLN A C 1
ATOM 1528 O O . GLN A 1 179 ? -24.000 6.277 35.613 1.00 81.38 179 GLN A O 1
ATOM 1533 N N . ILE A 1 180 ? -25.373 4.659 36.355 1.00 85.25 180 ILE A N 1
ATOM 1534 C CA . ILE A 1 180 ? -24.487 3.532 36.036 1.00 85.25 180 ILE A CA 1
ATOM 1535 C C . ILE A 1 180 ? -24.411 3.360 34.518 1.00 85.25 180 ILE A C 1
ATOM 1537 O O . ILE A 1 180 ? -23.334 3.148 33.975 1.00 85.25 180 ILE A O 1
ATOM 1541 N N . ARG A 1 181 ? -25.538 3.514 33.807 1.00 81.38 181 ARG A N 1
ATOM 1542 C CA . ARG A 1 181 ? -25.561 3.444 32.335 1.00 81.38 181 ARG A CA 1
ATOM 1543 C C . ARG A 1 181 ? -24.637 4.479 31.709 1.00 81.38 181 ARG A C 1
ATOM 1545 O O . ARG A 1 181 ? -23.857 4.118 30.839 1.00 81.38 181 ARG A O 1
ATOM 1552 N N . TYR A 1 182 ? -24.710 5.722 32.178 1.00 77.81 182 TYR A N 1
ATOM 1553 C CA . TYR A 1 182 ? -23.843 6.804 31.717 1.00 77.81 182 TYR A CA 1
ATOM 1554 C C . TYR A 1 182 ? -22.355 6.485 31.916 1.00 77.81 182 TYR A C 1
ATOM 1556 O O . TYR A 1 182 ? -21.570 6.638 30.988 1.00 77.81 182 TYR A O 1
ATOM 1564 N N . ASP A 1 183 ? -21.970 5.969 33.086 1.00 81.50 183 ASP A N 1
ATOM 1565 C CA . ASP A 1 183 ? -20.567 5.616 33.330 1.00 81.50 183 ASP A CA 1
ATOM 1566 C C . ASP A 1 183 ? -20.089 4.469 32.441 1.00 81.50 183 ASP A C 1
ATOM 1568 O O . ASP A 1 183 ? -18.975 4.520 31.933 1.00 81.50 183 ASP A O 1
ATOM 1572 N N . ILE A 1 184 ? -20.922 3.450 32.208 1.00 82.31 184 ILE A N 1
ATOM 1573 C CA . ILE A 1 184 ? -20.551 2.355 31.306 1.00 82.31 184 ILE A CA 1
ATOM 1574 C C . ILE A 1 184 ? -20.388 2.850 29.862 1.00 82.31 184 ILE A C 1
ATOM 1576 O O . ILE A 1 184 ? -19.468 2.394 29.187 1.00 82.31 184 ILE A O 1
ATOM 1580 N N . TYR A 1 185 ? -21.200 3.806 29.400 1.00 77.94 185 TYR A N 1
ATOM 1581 C CA . TYR A 1 185 ? -20.982 4.437 28.094 1.00 77.94 185 TYR A CA 1
ATOM 1582 C C . TYR A 1 185 ? -19.624 5.125 28.010 1.00 77.94 185 TYR A C 1
ATOM 1584 O O . TYR A 1 185 ? -18.869 4.847 27.083 1.00 77.94 185 TYR A O 1
ATOM 1592 N N . ASN A 1 186 ? -19.267 5.923 29.019 1.00 79.62 186 ASN A N 1
ATOM 1593 C CA . ASN A 1 186 ? -17.962 6.583 29.053 1.00 79.62 186 ASN A CA 1
ATOM 1594 C C . ASN A 1 186 ? -16.818 5.557 29.035 1.00 79.62 186 ASN A C 1
ATOM 1596 O O . ASN A 1 186 ? -15.845 5.723 28.301 1.00 79.62 186 ASN A O 1
ATOM 1600 N N . LEU A 1 187 ? -16.952 4.448 29.774 1.00 83.50 187 LEU A N 1
ATOM 1601 C CA . LEU A 1 187 ? -15.962 3.367 29.761 1.00 83.50 187 LEU A CA 1
ATOM 1602 C C . LEU A 1 187 ? -15.833 2.686 28.388 1.00 83.50 187 LEU A C 1
ATOM 1604 O O . LEU A 1 187 ? -14.723 2.295 28.011 1.00 83.50 187 LEU A O 1
ATOM 1608 N N . ILE A 1 188 ? -16.939 2.518 27.652 1.00 78.12 188 ILE A N 1
ATOM 1609 C CA . ILE A 1 188 ? -16.950 1.964 26.285 1.00 78.12 188 ILE A CA 1
ATOM 1610 C C . ILE A 1 188 ? -16.314 2.946 25.294 1.00 78.12 188 ILE A C 1
ATOM 1612 O O . ILE A 1 188 ? -15.538 2.532 24.426 1.00 78.12 188 ILE A O 1
ATOM 1616 N N . ASP A 1 189 ? -16.574 4.241 25.461 1.00 73.69 189 ASP A N 1
ATOM 1617 C CA . ASP A 1 189 ? -16.010 5.289 24.613 1.00 73.69 189 ASP A CA 1
ATOM 1618 C C . ASP A 1 189 ? -14.504 5.475 24.827 1.00 73.69 189 ASP A C 1
ATOM 1620 O O . ASP A 1 189 ? -13.792 5.821 23.881 1.00 73.69 189 ASP A O 1
ATOM 1624 N N . GLY A 1 190 ? -13.990 5.102 26.001 1.00 75.38 190 GLY A N 1
ATOM 1625 C CA . GLY A 1 190 ? -12.555 5.007 26.280 1.00 75.38 190 GLY A CA 1
ATOM 1626 C C . GLY A 1 190 ? -12.108 5.710 27.556 1.00 75.38 190 GLY A C 1
ATOM 1627 O O . GLY A 1 190 ? -10.904 5.773 27.815 1.00 75.38 190 GLY A O 1
ATOM 1628 N N . ASP A 1 191 ? -13.045 6.218 28.354 1.00 74.94 191 ASP A N 1
ATOM 1629 C CA . ASP A 1 191 ? -12.753 6.804 29.654 1.00 74.94 191 ASP A CA 1
ATOM 1630 C C . ASP A 1 191 ? -12.186 5.741 30.615 1.00 74.94 191 ASP A C 1
ATOM 1632 O O . ASP A 1 191 ? -12.484 4.543 30.531 1.00 74.94 191 ASP A O 1
ATOM 1636 N N . LYS A 1 192 ? -11.317 6.188 31.518 1.00 74.12 192 LYS A N 1
ATOM 1637 C CA . LYS A 1 192 ? -10.657 5.366 32.541 1.00 74.12 192 LYS A CA 1
ATOM 1638 C C . LYS A 1 192 ? -11.218 5.617 33.934 1.00 74.12 192 LYS A C 1
ATOM 1640 O O . LYS A 1 192 ? -10.743 5.021 34.894 1.00 74.12 192 LYS A O 1
ATOM 1645 N N . GLN A 1 193 ? -12.193 6.510 34.065 1.00 77.94 193 GLN A N 1
ATOM 1646 C CA . GLN A 1 193 ? -12.782 6.856 35.348 1.00 77.94 193 GLN A CA 1
ATOM 1647 C C . GLN A 1 193 ? -14.219 6.347 35.423 1.00 77.94 193 GLN A C 1
ATOM 1649 O O . GLN A 1 193 ? -15.036 6.567 34.534 1.00 77.94 193 GLN A O 1
ATOM 1654 N N . ALA A 1 194 ? -14.531 5.669 36.521 1.00 81.94 194 ALA A N 1
ATOM 1655 C CA . ALA A 1 194 ? -15.887 5.296 36.883 1.00 81.94 194 ALA A CA 1
ATOM 1656 C C . ALA A 1 194 ? -16.103 5.622 38.355 1.00 81.94 194 ALA A C 1
ATOM 1658 O O . ALA A 1 194 ? -15.188 5.524 39.176 1.00 81.94 194 ALA A O 1
ATOM 1659 N N . ARG A 1 195 ? -17.327 6.013 38.704 1.00 86.19 195 ARG A N 1
ATOM 1660 C CA . ARG A 1 195 ? -17.650 6.307 40.099 1.00 86.19 195 ARG A CA 1
ATOM 1661 C C . ARG A 1 195 ? -17.588 5.045 40.963 1.00 86.19 195 ARG A C 1
ATOM 1663 O O . ARG A 1 195 ? -17.866 3.952 40.461 1.00 86.19 195 ARG A O 1
ATOM 1670 N N . PRO A 1 196 ? -17.334 5.189 42.276 1.00 86.50 196 PRO A N 1
ATOM 1671 C CA . PRO A 1 196 ? -17.307 4.061 43.208 1.00 86.50 196 PRO A CA 1
ATOM 1672 C C . PRO A 1 196 ? -18.586 3.211 43.183 1.00 86.50 196 PRO A C 1
ATOM 1674 O O . PRO A 1 196 ? -18.520 1.989 43.277 1.00 86.50 196 PRO A O 1
ATOM 1677 N N . GLU A 1 197 ? -19.749 3.841 43.002 1.00 86.62 197 GLU A N 1
ATOM 1678 C CA . GLU A 1 197 ? -21.047 3.160 42.889 1.00 86.62 197 GLU A CA 1
ATOM 1679 C C . GLU A 1 197 ? -21.110 2.230 41.669 1.00 86.62 197 GLU A C 1
ATOM 1681 O O . GLU A 1 197 ? -21.539 1.081 41.777 1.00 86.62 197 GLU A O 1
ATOM 1686 N N . THR A 1 198 ? -20.626 2.707 40.521 1.00 87.06 198 THR A N 1
ATOM 1687 C CA . THR A 1 198 ? -20.550 1.940 39.273 1.00 87.06 198 THR A CA 1
ATOM 1688 C C . THR A 1 198 ? -19.551 0.793 39.402 1.00 87.06 198 THR A C 1
ATOM 1690 O O . THR A 1 198 ? -19.863 -0.329 39.012 1.00 87.06 198 THR A O 1
ATOM 1693 N N . LEU A 1 199 ? -18.387 1.028 40.016 1.00 86.75 199 LEU A N 1
ATOM 1694 C CA . LEU A 1 199 ? -17.387 -0.017 40.261 1.00 86.75 199 LEU A CA 1
ATOM 1695 C C . LEU A 1 199 ? -17.913 -1.112 41.193 1.00 86.75 199 LEU A C 1
ATOM 1697 O O . LEU A 1 199 ? -17.742 -2.297 40.909 1.00 86.75 199 LEU A O 1
ATOM 1701 N N . ASN A 1 200 ? -18.597 -0.734 42.274 1.00 88.56 200 ASN A N 1
ATOM 1702 C CA . ASN A 1 200 ? -19.225 -1.690 43.183 1.00 88.56 200 ASN A CA 1
ATOM 1703 C C . ASN A 1 200 ? -20.309 -2.506 42.475 1.00 88.56 200 ASN A C 1
ATOM 1705 O O . ASN A 1 200 ? -20.358 -3.723 42.638 1.00 88.56 200 ASN A O 1
ATOM 1709 N N . TRP A 1 201 ? -21.132 -1.866 41.641 1.00 90.75 201 TRP A N 1
ATOM 1710 C CA . TRP A 1 201 ? -22.121 -2.574 40.833 1.00 90.75 201 TRP A CA 1
ATOM 1711 C C . TRP A 1 201 ? -21.471 -3.580 39.872 1.00 90.75 201 TRP A C 1
ATOM 1713 O O . TRP A 1 201 ? -21.906 -4.730 39.812 1.00 90.75 201 TRP A O 1
ATOM 1723 N N . MET A 1 202 ? -20.408 -3.185 39.162 1.00 87.94 202 MET A N 1
ATOM 1724 C CA . MET A 1 202 ? -19.689 -4.088 38.258 1.00 87.94 202 MET A CA 1
ATOM 1725 C C . MET A 1 202 ? -19.087 -5.281 39.018 1.00 87.94 202 MET A C 1
ATOM 1727 O O . MET A 1 202 ? -19.174 -6.416 38.549 1.00 87.94 202 MET A O 1
ATOM 1731 N N . LYS A 1 203 ? -18.512 -5.048 40.205 1.00 88.38 203 LYS A N 1
ATOM 1732 C CA . LYS A 1 203 ? -17.961 -6.107 41.065 1.00 88.38 203 LYS A CA 1
ATOM 1733 C C . LYS A 1 203 ? -19.039 -7.076 41.531 1.00 88.38 203 LYS A C 1
ATOM 1735 O O . LYS A 1 203 ? -18.860 -8.281 41.395 1.00 88.38 203 LYS A O 1
ATOM 1740 N N . GLU A 1 204 ? -20.165 -6.573 42.028 1.00 88.12 204 GLU A N 1
ATOM 1741 C CA . GLU A 1 204 ? -21.274 -7.417 42.485 1.00 88.12 204 GLU A CA 1
ATOM 1742 C C . GLU A 1 204 ? -21.907 -8.209 41.332 1.00 88.12 204 GLU A C 1
ATOM 1744 O O . GLU A 1 204 ? -22.237 -9.381 41.508 1.00 88.12 204 GLU A O 1
ATOM 1749 N N . LEU A 1 205 ? -21.983 -7.632 40.127 1.00 86.62 205 LEU A N 1
ATOM 1750 C CA . LEU A 1 205 ? -22.438 -8.348 38.933 1.00 86.62 205 LEU A CA 1
ATOM 1751 C C . LEU A 1 205 ? -21.536 -9.550 38.592 1.00 86.62 205 LEU A C 1
ATOM 1753 O O . LEU A 1 205 ? -22.033 -10.577 38.131 1.00 86.62 205 LEU A O 1
ATOM 1757 N N . LEU A 1 206 ? -20.224 -9.426 38.815 1.00 85.31 206 LEU A N 1
ATOM 1758 C CA . LEU A 1 206 ? -19.206 -10.409 38.418 1.00 85.31 206 LEU A CA 1
ATOM 1759 C C . LEU A 1 206 ? -18.769 -11.364 39.539 1.00 85.31 206 LEU A C 1
ATOM 1761 O O . LEU A 1 206 ? -18.035 -12.315 39.278 1.00 85.31 206 LEU A O 1
ATOM 1765 N N . LYS A 1 207 ? -19.207 -11.132 40.778 1.00 83.31 207 LYS A N 1
ATOM 1766 C CA . LYS A 1 207 ? -18.835 -11.911 41.971 1.00 83.31 207 LYS A CA 1
ATOM 1767 C C . LYS A 1 207 ? -19.436 -13.322 42.002 1.00 83.31 207 LYS A C 1
ATOM 1769 O O . LYS A 1 207 ? -18.949 -14.175 42.738 1.00 83.31 207 LYS A O 1
ATOM 1774 N N . GLY A 1 208 ? -20.491 -13.568 41.227 1.00 75.00 208 GLY A N 1
ATOM 1775 C CA . GLY A 1 208 ? -21.215 -14.841 41.186 1.00 75.00 208 GLY A CA 1
ATOM 1776 C C . GLY A 1 208 ? -21.500 -15.334 39.767 1.00 75.00 208 GLY A C 1
ATOM 1777 O O . GLY A 1 208 ? -20.838 -14.954 38.804 1.00 75.00 208 GLY A O 1
ATOM 1778 N N . THR A 1 209 ? -22.509 -16.198 39.622 1.00 77.44 209 THR A N 1
ATOM 1779 C CA . THR A 1 209 ? -22.969 -16.626 38.292 1.00 77.44 209 THR A CA 1
ATOM 1780 C C . THR A 1 209 ? -23.672 -15.464 37.603 1.00 77.44 209 THR A C 1
ATOM 1782 O O . THR A 1 209 ? -24.750 -15.045 38.026 1.00 77.44 209 THR A O 1
ATOM 1785 N N . VAL A 1 210 ? -23.063 -14.953 36.534 1.00 83.06 210 VAL A N 1
ATOM 1786 C CA . VAL A 1 210 ? -23.622 -13.837 35.774 1.00 83.06 210 VAL A CA 1
ATOM 1787 C C . VAL A 1 210 ? -24.954 -14.263 35.133 1.00 83.06 210 VAL A C 1
ATOM 1789 O O . VAL A 1 210 ? -25.007 -15.296 34.456 1.00 83.06 210 VAL A O 1
ATOM 1792 N N . PRO A 1 211 ? -26.050 -13.499 35.314 1.00 83.69 211 PRO A N 1
ATOM 1793 C CA . PRO A 1 211 ? -27.329 -13.818 34.690 1.00 83.69 211 PRO A CA 1
ATOM 1794 C C . PRO A 1 211 ? -27.219 -13.871 33.162 1.00 83.69 211 PRO A C 1
ATOM 1796 O O . PRO A 1 211 ? -26.638 -12.969 32.567 1.00 83.69 211 PRO A O 1
ATOM 1799 N N . LYS A 1 212 ? -27.889 -14.838 32.511 1.00 84.69 212 LYS A N 1
ATOM 1800 C CA . LYS A 1 212 ? -27.925 -15.004 31.033 1.00 84.69 212 LYS A CA 1
ATOM 1801 C C . LYS A 1 212 ? -28.383 -13.762 30.248 1.00 84.69 212 LYS A C 1
ATOM 1803 O O . LYS A 1 212 ? -28.266 -13.723 29.029 1.00 84.69 212 LYS A O 1
ATOM 1808 N N . ILE A 1 213 ? -28.961 -12.780 30.937 1.00 85.12 213 ILE A N 1
ATOM 1809 C CA . ILE A 1 213 ? -29.365 -11.484 30.383 1.00 85.12 213 ILE A CA 1
ATOM 1810 C C . ILE A 1 213 ? -28.135 -10.675 29.938 1.00 85.12 213 ILE A C 1
ATOM 1812 O O . ILE A 1 213 ? -28.230 -9.916 28.977 1.00 85.12 213 ILE A O 1
ATOM 1816 N N . TRP A 1 214 ? -26.996 -10.862 30.607 1.00 86.62 214 TRP A N 1
ATOM 1817 C CA . TRP A 1 214 ? -25.714 -10.271 30.247 1.00 86.62 214 TRP A CA 1
ATOM 1818 C C . TRP A 1 214 ? -24.967 -11.223 29.318 1.00 86.62 214 TRP A C 1
ATOM 1820 O O . TRP A 1 214 ? -24.634 -12.347 29.693 1.00 86.62 214 TRP A O 1
ATOM 1830 N N . LYS A 1 215 ? -24.742 -10.777 28.084 1.00 87.88 215 LYS A N 1
ATOM 1831 C CA . LYS A 1 215 ? -24.019 -11.545 27.069 1.00 87.88 215 LYS A CA 1
ATOM 1832 C C . LYS A 1 215 ? -22.514 -11.560 27.357 1.00 87.88 215 LYS A C 1
ATOM 1834 O O . LYS A 1 215 ? -21.984 -10.720 28.078 1.00 87.88 215 LYS A O 1
ATOM 1839 N N . ASP A 1 216 ? -21.821 -12.536 26.788 1.00 85.25 216 ASP A N 1
ATOM 1840 C CA . ASP A 1 216 ? -20.417 -12.809 27.110 1.00 85.25 216 ASP A CA 1
ATOM 1841 C C . ASP A 1 216 ? -19.470 -11.657 26.710 1.00 85.25 216 ASP A C 1
ATOM 1843 O O . ASP A 1 216 ? -18.520 -11.362 27.435 1.00 85.25 216 ASP A O 1
ATOM 1847 N N . ASN A 1 217 ? -19.756 -10.935 25.617 1.00 84.94 217 ASN A N 1
ATOM 1848 C CA . ASN A 1 217 ? -18.904 -9.828 25.161 1.00 84.94 217 ASN A CA 1
ATOM 1849 C C . ASN A 1 217 ? -18.912 -8.659 26.156 1.00 84.94 217 ASN A C 1
ATOM 1851 O O . ASN A 1 217 ? -17.845 -8.195 26.565 1.00 84.94 217 ASN A O 1
ATOM 1855 N N . ILE A 1 218 ? -20.097 -8.225 26.611 1.00 86.12 218 ILE A N 1
ATOM 1856 C CA . ILE A 1 218 ? -20.208 -7.179 27.640 1.00 86.12 218 ILE A CA 1
ATOM 1857 C C . ILE A 1 218 ? -19.598 -7.626 28.979 1.00 86.12 218 ILE A C 1
ATOM 1859 O O . ILE A 1 218 ? -18.922 -6.839 29.637 1.00 86.12 218 ILE A O 1
ATOM 1863 N N . VAL A 1 219 ? -19.745 -8.894 29.372 1.00 88.44 219 VAL A N 1
ATOM 1864 C CA . VAL A 1 219 ? -19.152 -9.423 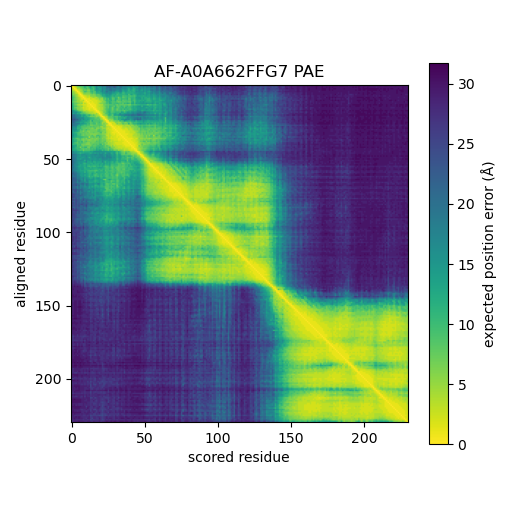30.616 1.00 88.44 219 VAL A CA 1
ATOM 1865 C C . VAL A 1 219 ? -17.625 -9.388 30.568 1.00 88.44 219 VAL A C 1
ATOM 1867 O O . VAL A 1 219 ? -16.991 -8.874 31.493 1.00 88.44 219 VAL A O 1
ATOM 1870 N N . LYS A 1 220 ? -17.029 -9.871 29.472 1.00 88.88 220 LYS A N 1
ATOM 1871 C CA . LYS A 1 220 ? -15.578 -9.819 29.240 1.00 88.88 220 LYS A CA 1
ATOM 1872 C C . LYS A 1 220 ? -15.060 -8.382 29.212 1.00 88.88 220 LYS A C 1
ATOM 1874 O O . LYS A 1 220 ? -14.004 -8.103 29.782 1.00 88.88 220 LYS A O 1
ATOM 1879 N N . PHE A 1 221 ? -15.809 -7.467 28.596 1.00 89.00 221 PHE A N 1
ATOM 1880 C CA . PHE A 1 221 ? -15.478 -6.045 28.574 1.00 89.00 221 PHE A CA 1
ATOM 1881 C C . PHE A 1 221 ? -15.446 -5.443 29.988 1.00 89.00 221 PHE A C 1
ATOM 1883 O O . PHE A 1 221 ? -14.441 -4.846 30.376 1.00 89.00 221 PHE A O 1
ATOM 1890 N N . LEU A 1 222 ? -16.497 -5.653 30.789 1.00 87.69 222 LEU A N 1
ATOM 1891 C CA . LEU A 1 222 ? -16.575 -5.137 32.160 1.00 87.69 222 LEU A CA 1
ATOM 1892 C C . LEU A 1 222 ? -15.472 -5.727 33.054 1.00 87.69 222 LEU A C 1
ATOM 1894 O O . LEU A 1 222 ? -14.831 -4.984 33.793 1.00 87.69 222 LEU A O 1
ATOM 1898 N N . GLN A 1 223 ? -15.186 -7.030 32.944 1.00 87.81 223 GLN A N 1
ATOM 1899 C CA . GLN A 1 223 ? -14.077 -7.675 33.662 1.00 87.81 223 GLN A CA 1
ATOM 1900 C C . GLN A 1 223 ? -12.721 -7.052 33.322 1.00 87.81 223 GLN A C 1
ATOM 1902 O O . GLN A 1 223 ? -11.906 -6.818 34.215 1.00 87.81 223 GLN A O 1
ATOM 1907 N N . LYS A 1 224 ? -12.470 -6.787 32.034 1.00 89.12 224 LYS A N 1
ATOM 1908 C CA . LYS A 1 224 ? -11.240 -6.128 31.586 1.00 89.12 224 LYS A CA 1
ATOM 1909 C C . LYS A 1 224 ? -11.140 -4.717 32.161 1.00 89.12 224 LYS A C 1
ATOM 1911 O O . LYS A 1 224 ? -10.084 -4.351 32.660 1.00 89.12 224 LYS A O 1
ATOM 1916 N N . LYS A 1 225 ? -12.238 -3.956 32.147 1.00 86.06 225 LYS A N 1
ATOM 1917 C CA . LYS A 1 225 ? -12.262 -2.579 32.652 1.00 86.06 225 LYS A CA 1
ATOM 1918 C C . LYS A 1 225 ? -12.052 -2.475 34.157 1.00 86.06 225 LYS A C 1
ATOM 1920 O O . LYS A 1 225 ? -11.327 -1.585 34.574 1.00 86.06 225 LYS A O 1
ATOM 1925 N N . ILE A 1 226 ? -12.584 -3.397 34.961 1.00 85.62 226 ILE A N 1
ATOM 1926 C CA . ILE A 1 226 ? -12.280 -3.421 36.405 1.00 85.62 226 ILE A CA 1
ATOM 1927 C C . ILE A 1 226 ? -10.771 -3.555 36.634 1.00 85.62 226 ILE A C 1
ATOM 1929 O O . ILE A 1 226 ? -10.217 -2.784 37.403 1.00 85.62 226 ILE A O 1
ATOM 1933 N N . LYS A 1 227 ? -10.100 -4.458 35.907 1.00 85.75 227 LYS A N 1
ATOM 1934 C CA . LYS A 1 227 ? -8.644 -4.661 36.013 1.00 85.75 227 LYS A CA 1
ATOM 1935 C C . LYS A 1 227 ? -7.800 -3.483 35.513 1.00 85.75 227 LYS A C 1
ATOM 1937 O O . LYS A 1 227 ? -6.621 -3.432 35.826 1.00 85.75 227 LYS A O 1
ATOM 1942 N N . GLU A 1 228 ? -8.351 -2.616 34.664 1.00 84.88 228 GLU A N 1
ATOM 1943 C CA . GLU A 1 228 ? -7.661 -1.410 34.174 1.00 84.88 228 GLU A CA 1
ATOM 1944 C C . GLU A 1 228 ? -7.800 -0.222 35.141 1.00 84.88 228 GLU A C 1
ATOM 1946 O O . GLU A 1 228 ? -7.006 0.714 35.058 1.00 84.88 228 GLU A O 1
ATOM 1951 N N . ILE A 1 229 ? -8.832 -0.232 35.994 1.00 81.44 229 ILE A N 1
ATOM 1952 C CA . ILE A 1 229 ? -9.166 0.852 36.932 1.00 81.44 229 ILE A CA 1
ATOM 1953 C C . ILE A 1 229 ? -8.642 0.555 38.350 1.00 81.44 229 ILE A C 1
ATOM 1955 O O . ILE A 1 229 ? -8.375 1.495 39.099 1.00 81.44 229 ILE A O 1
ATOM 1959 N N . GLU A 1 230 ? -8.511 -0.725 38.715 1.00 70.50 230 GLU A N 1
ATOM 1960 C CA . GLU A 1 230 ? -7.812 -1.200 39.926 1.00 70.50 230 GLU A CA 1
ATOM 1961 C C . GLU A 1 230 ? -6.286 -1.152 39.788 1.00 70.50 230 GLU A C 1
ATOM 1963 O O . GLU A 1 230 ? -5.640 -0.769 40.790 1.00 70.50 230 GLU A O 1
#

Foldseek 3Di:
DDDDDPADDLVRVVVVCVVVVVLADPVLVVVVSVVSVVLVVCVVVVHPRDDDDPVVSVVVRVVVLVVLLVVLLVQLVPDPDDPVLSVLSNCVSVPVLPDRDPVSLVVCVVCVVVCVVPGDPSNNVSVVVSSVVSVVVVPPPVVVVVVVVVVVVVVLVVLLVVLLVLCVQLCVVVVNDVLLNVQVNCVSVPDLDDDPVNLVVLCVCLVDPHDPSRDPSNNVSSVVSNVSND

Secondary structure (DSSP, 8-state):
-----SS--HHHHHHHHHHHGGGS-HHHHHHHHHHHHHHHHHHHTT-------HHHHHHHHHHHHHHHHHHHHHHHHHS---HHHHHHHHHHHHT--SS--HHHHHHHHHTHHHHHHHS-HHHHHHHHHHHHHHHHHT--HHHHHHHHHHHHHHHHHHHHHHHHHHHHHHHHHTT--HHHHHHHHHHHHT-----HHHHHHHHHHHSS---TTS-HHHHHHHHHHHHHH-

pLDDT: mean 70.61, std 12.81, range [36.16, 90.75]

Radius of gyration: 33.6 Å; Cα contacts (8 Å, |Δi|>4): 89; chains: 1; bounding box: 84×34×77 Å

Mean predicted aligned error: 18.54 Å

Solvent-accessible surface area (backbone atoms only — not comparable to full-atom values): 13455 Å² total; per-residue (Å²): 136,87,82,88,63,99,62,74,50,76,65,57,43,53,53,55,41,64,77,59,41,94,78,58,58,73,67,59,50,52,57,50,51,52,54,52,49,52,46,52,52,39,46,75,71,69,48,91,68,79,80,76,54,68,63,62,54,52,51,50,54,49,49,56,49,50,54,50,45,52,51,46,50,53,54,53,65,70,49,97,64,59,70,68,58,41,51,52,50,49,37,51,71,74,63,58,73,89,78,70,59,67,71,55,57,54,50,51,61,75,41,39,72,58,46,71,70,75,46,59,72,68,54,47,53,50,50,50,53,50,51,48,49,51,53,58,70,58,63,38,64,65,59,55,50,46,53,49,45,51,47,53,47,48,52,50,48,52,51,48,52,50,37,50,53,49,45,50,56,30,36,62,76,66,66,52,56,69,69,46,53,53,40,52,48,40,44,69,78,63,49,80,71,68,55,72,69,43,51,50,50,56,48,62,54,64,73,56,87,62,57,85,66,58,46,70,66,46,52,54,50,52,55,53,50,52,68,73,62,108

=== Feature glossary ===
Reading guide. The protein is described through the following features:

Foldseek 3Di. A 3Di character summarizes, for each residue, the relative orientation of the Cα frame of its nearest spatial neighbor. Because it encodes fold topology rather than chemistry, 3Di alignments detect remote structural similarity that sequence alignment misses.

Contact-map, Ramachandran, and PAE plots. Plot images: a contact map (which residues are close in 3D, as an N×N binary image), a Ramachandran scatter (backbone torsion angles, revealing secondary-structure composition at a glance), and — for AlphaFold structures — a PAE heatmap (pairwise prediction confidence).

Radius of gyration, Cα contacts, bounding box. Radius of gyration (Rg) is the root-mean-square distance of Cα atoms from their centroid — a single number for overall size and compactness. A globular domain of N residues has Rg ≈ 2.2·N^0.38 Å; an extended or disordered chain has a much larger Rg. The Cα contact count is the number of residue pairs whose Cα atoms are within 8 Å and are more than four positions apart in sequence — a standard proxy for tertiary packing density. The bounding box is the smallest axis-aligned box enclosing all Cα atoms.

Secondary structure (8-state, DSSP). Eight-state secondary structure (DSSP): H is the canonical α-helix, G the tighter 3₁₀-helix, I the wider π-helix; E/B are β-structure, T and S are turns and bends, and '-' is everything else. DSSP derives these from the pattern of main-chain N–H···O=C hydrogen bonds, not from the sequence.

B-factor. B-factor (Debye–Waller factor) reflects atomic displacement in the crystal lattice. It is an experimental observable (units Å²), not a prediction; low values mean the atom is pinned down, high values mean it moves or is heterogeneous across the crystal.

pLDDT. pLDDT is the predic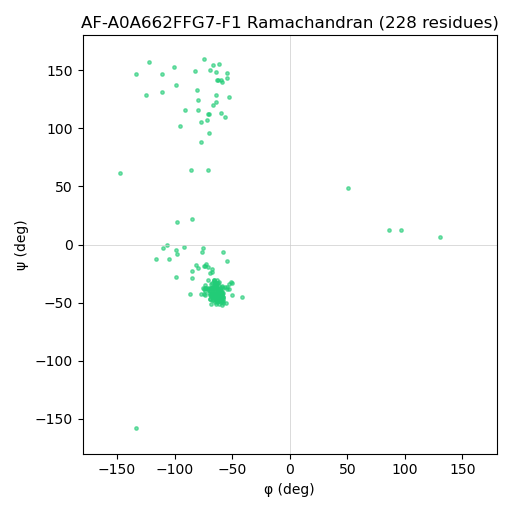ted lDDT-Cα score: AlphaFold's confidence that the local environment of each residue (all inter-atomic distances within 15 Å) is correctly placed. It is a per-residue number between 0 and 100, with higher meaning more reliable.

Nearest PDB structures. Nearest PDB neighbors are the top structural matches found by Foldseek when searching this structure against the entire Protein Data Bank. Each hit reports a TM-score (0 to 1; >0.5 almost always implies the same fold) and an E-value. These are *structural* homologs — they may share no detectable sequence similarity.

Solvent-accessible surface area. Accessible surface area quantifies burial. A residue with SASA near zero is packed into the hydrophobic core; one with SASA >100 Å² sits on the surface. Computed here via the Shrake–Rupley numerical algorithm with a 1.4 Å probe.

Rendered structure images. Structure images are PyMOL renders from six orthogonal camera directions. Cartoon representation draws helices as coils and strands as arrows; sticks shows the backbone as bonds; surface shows the solvent-excluded envelope. Rainbow coloring maps sequence position to hue (blue→red, N→C); chain coloring assigns a distinct color per polypeptide.

Backbone torsions (φ/ψ). φ (phi) and ψ (psi) are the two rotatable backbone dihedrals per residue: φ is the C(i-1)–N–Cα–C torsion, ψ is the N–Cα–C–N(i+1) torsion, both in degrees on (−180°, 180°]. α-helical residues cluster near (−60°, −45°); β-strand residues near (−120°, +130°). A Ramachandran plot is simply a scatter of (φ, ψ) for every residue.

Predicted aligned error. Predicted Aligned Error (PAE) is an AlphaFold confidence matrix: entry (i, j) is the expected error in the position of residue j, in ångströms, when the prediction is superimposed on the true structure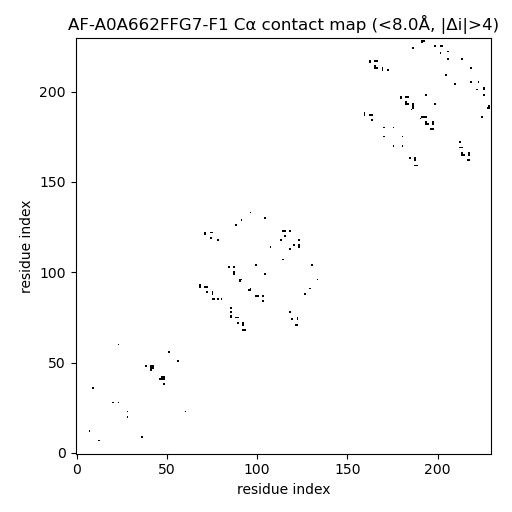 at residue i. Low PAE within a block of residues means that block is internally rigid and well-predicted; high PAE between two blocks means their relative placement is uncertain even if each block individually is confident.

mmCIF coordinates. Structure coordinates are given as an mmCIF _atom_site loop: one row per atom with element, residue name, chain id, sequence number, and x/y/z position in Å. Only the four main-chain atoms per residue are included here; side chains are omitted to keep the record compact.

InterPro / GO / CATH / organism. Database cross-references. InterPro integrates a dozen domain/family signature databases into unified entries with residue-range hits. GO terms attach function/process/location labels with evidence codes. CATH codes position the fold in a four-level structural taxonomy. Organism is the NCBI-taxonomy species name.

Secondary structure (3-state, P-SEA). SS3 is a coarse helix/strand/coil call (letters a/b/c) made by the P-SEA algorithm from inter-Cα distances and dihedrals. It is less detailed than DSSP but needs only Cα positions.

Sequence. Sequence gives the chain of amino acids in standard one-letter code (A=alanine, C=cysteine, …, Y=tyrosine), read N→C. It is the only feature that is directly encoded by the gene; all structural features are derived from the folded form of this sequence.